Protein 3A2Z (pdb70)

Secondary structure (DSSP, 8-state):
-PPPTT-EEEEETTTEEEE----TTS-HHHHHH-GGGEEEETTEEEEETT-HHHHHHHHHHHHHSEE----SSGGGGGG--EEEETTT--EEE-EEEETT-SS---TT-EEEE-S-GGGTTT-EEEEEEEE-SSEEEEE-SSS--SPPPTT---SEEEEEEEETTEEEEE-SSSS--EEEEEESS-----

Foldseek 3Di:
DFDPFFCFQDAAPLRQTAAAHPCVVPDPVCLVPPPVQWDDDPPHTQGGGPFFSSSLQSVCCRPPQWGFDDDPAQQCVLVDFWIARNVPRDIFGKHWAFAFGLDDDDAQKKWWWDAKDPNHHRTHIWTFHADDPFKTFTAGYDPDRHHDDPPDNGDDIWTWDQPPSTIHTDDPDDMTGTGGIMDRDHPPDD

Radius of gyration: 16.13 Å; Cα contacts (8 Å, |Δi|>4): 445; chains: 1; bounding box: 44×36×34 Å

Sequence (190 aa):
QDAPFGTLLGYAPGGVAIYSSDYSSLDPQEYEDDAVFRSYIDDEYMGHKWQCVEFARRFLFLNYGVVFTDVGMAWEIFSLRFLREVVNDNILPLQAFPNGSPRAPVAGALLIWDKGGEFKDTGHVAIITQLHGNKVRIAEQNVIHSPLPQGQQWTRELEMVVENGCYTLKDTFDDTTILGWMIQTEDTEY

InterPro domains:
  IPR005494 Glutathionylspermidine synthase, pre-ATP-grasp-like domain [PF03738] (251-615)
  IPR007921 CHAP domain [PF05257] (52-149)
  IPR007921 CHAP domain [PS50911] (34-176)
  IPR016185 Pre-ATP-grasp domain superfamily [SSF52440] (380-510)
  IPR038765 Papain-like cysteine peptidase superfamily [SSF54001] (10-197)
  IPR051705 Glutathionylspermidine Synthetase/Amidase [PTHR30094] (6-194)

B-factor: mean 26.2, std 13.59, range [10.02, 60.21]

Nearest PDB structures (foldseek):
  3a2z-assembly1_A  TM=1.005E+00  e=6.705E-41  Escherichia coli K-12
  3a2y-assembly1_A  TM=1.003E+00  e=1.679E-37  Escherichia coli K-12
  3a30-assembly1_A  TM=1.004E+00  e=1.155E-36  Escherichia coli K-12
  2iob-assembly1_A  TM=9.837E-01  e=1.235E-33  Escherichia coli
  2iob-assembly1_B  TM=9.626E-01  e=3.238E-33  Escherichia coli

Structure (mmCIF, N/CA/C/O backbone):
data_3A2Z
#
_entry.id   3A2Z
#
_cell.length_a   83.902
_cell.length_b   83.902
_cell.length_c   106.531
_cell.angle_alpha   90.00
_cell.angle_beta   90.00
_cell.angle_gamma   120.00
#
_symmetry.space_group_name_H-M   'P 64 2 2'
#
loop_
_entity.id
_entity.type
_entity.pdbx_description
1 polymer 'Bifunctional glutathionylspermidine synthetase/amidase'
2 water water
#
loop_
_atom_site.group_PDB
_atom_site.id
_atom_site.type_symbol
_atom_site.label_atom_id
_atom_site.label_alt_id
_atom_site.label_comp_id
_atom_site.label_asym_id
_atom_site.label_entity_id
_atom_site.label_seq_id
_atom_site.pdbx_PDB_ins_code
_atom_site.Cartn_x
_atom_site.Cartn_y
_atom_site.Cartn_z
_atom_site.occupancy
_atom_site.B_iso_or_equiv
_atom_site.auth_seq_id
_atom_site.auth_comp_id
_atom_site.auth_asym_id
_atom_site.auth_atom_id
_atom_site.pdbx_PDB_model_num
ATOM 1 N N . GLN A 1 8 ? 33.291 25.278 13.201 1.00 46.88 8 GLN A N 1
ATOM 2 C CA . GLN A 1 8 ? 33.745 26.304 12.211 1.00 46.32 8 GLN A CA 1
ATOM 3 C C . GLN A 1 8 ? 34.040 25.617 10.876 1.00 44.78 8 GLN A C 1
ATOM 4 O O . GLN A 1 8 ? 34.558 24.491 10.850 1.00 44.42 8 GLN A O 1
ATOM 10 N N . ASP A 1 9 ? 33.711 26.290 9.775 1.00 42.67 9 ASP A N 1
ATOM 11 C CA . ASP A 1 9 ? 33.946 25.732 8.448 1.00 40.01 9 ASP A CA 1
ATOM 12 C C . ASP A 1 9 ? 35.418 25.598 8.144 1.00 37.92 9 ASP A C 1
ATOM 13 O O . ASP A 1 9 ? 36.249 26.406 8.558 1.00 38.86 9 ASP A O 1
ATOM 18 N N . ALA A 1 10 ? 35.731 24.550 7.406 1.00 34.02 10 ALA A N 1
ATOM 19 C CA . ALA A 1 10 ? 37.111 24.248 7.041 1.00 29.87 10 ALA A CA 1
ATOM 20 C C . ALA A 1 10 ? 37.435 24.680 5.624 1.00 27.34 10 ALA A C 1
ATOM 21 O O . ALA A 1 10 ? 36.508 24.846 4.815 1.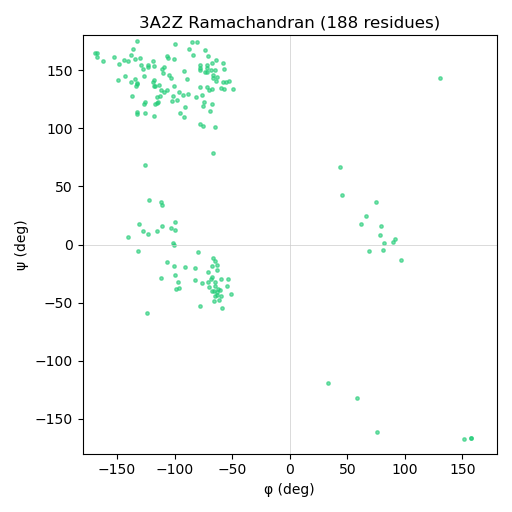00 26.38 10 ALA A O 1
ATOM 23 N N . PRO A 1 11 ? 38.747 24.848 5.286 1.00 24.81 11 PRO A N 1
ATOM 24 C CA . PRO A 1 11 ? 39.168 25.242 3.938 1.00 23.09 11 PRO A CA 1
ATOM 25 C C . PRO A 1 11 ? 38.659 24.218 2.889 1.00 20.76 11 PRO A C 1
ATOM 26 O O . PRO A 1 11 ? 38.480 23.032 3.184 1.00 19.63 11 PRO A O 1
ATOM 30 N N . PHE A 1 12 ? 38.535 24.686 1.656 1.00 19.59 12 PHE A N 1
ATOM 31 C CA . PHE A 1 12 ? 38.072 23.851 0.546 1.00 17.22 12 PHE A CA 1
ATOM 32 C C . PHE A 1 12 ? 38.840 22.523 0.510 1.00 16.97 12 PHE A C 1
ATOM 33 O O . PHE A 1 12 ? 40.099 22.491 0.642 1.00 18.05 12 PHE A O 1
ATOM 41 N N . GLY A 1 13 ? 38.098 21.427 0.340 1.00 15.72 13 GLY A N 1
ATOM 42 C CA . GLY A 1 13 ? 38.747 20.129 0.257 1.00 15.20 13 GLY A CA 1
ATOM 43 C C . GLY A 1 13 ? 39.126 19.432 1.541 1.00 14.99 13 GLY A C 1
ATOM 44 O O . GLY A 1 13 ? 39.698 18.333 1.521 1.00 16.36 13 GLY A O 1
ATOM 45 N N . THR A 1 14 ? 38.822 20.024 2.675 1.00 15.18 14 THR A N 1
ATOM 46 C CA . THR A 1 14 ? 39.192 19.415 3.937 1.00 15.78 14 THR A CA 1
ATOM 47 C C . THR A 1 14 ? 38.321 18.211 4.194 1.00 15.55 14 THR A C 1
ATOM 48 O O . THR A 1 14 ? 37.099 18.313 4.034 1.00 14.97 14 THR A O 1
ATOM 52 N N . LEU A 1 15 ? 38.912 17.105 4.626 1.00 14.45 15 LEU A N 1
ATOM 53 C CA . LEU A 1 15 ? 38.145 15.946 5.015 1.00 15.56 15 LEU A CA 1
ATOM 54 C C . LEU A 1 15 ? 37.330 16.257 6.290 1.00 17.03 15 LEU A C 1
ATOM 55 O O . LEU A 1 15 ? 37.897 16.606 7.354 1.00 17.57 15 LEU A O 1
ATOM 60 N N . LEU A 1 16 ? 36.007 16.138 6.211 1.00 14.82 16 LEU A N 1
ATOM 61 C CA . LEU A 1 16 ? 35.152 16.420 7.353 1.00 15.61 16 LEU A CA 1
ATOM 62 C C . LEU A 1 16 ? 34.681 15.182 8.102 1.00 16.09 16 LEU A C 1
ATOM 63 O O . LEU A 1 16 ? 34.292 15.248 9.270 1.00 17.02 16 LEU A O 1
ATOM 68 N N . GLY A 1 17 ? 34.780 14.037 7.433 1.00 15.41 17 GLY A N 1
ATOM 69 C CA . GLY A 1 17 ? 34.332 12.815 8.031 1.00 13.90 17 GLY A CA 1
ATO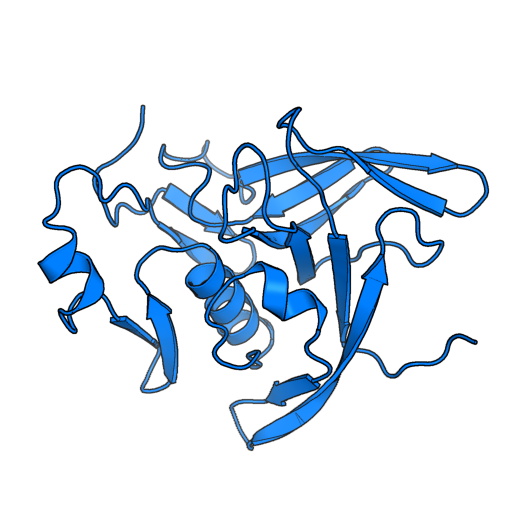M 70 C C . GLY A 1 17 ? 34.038 11.831 6.918 1.00 13.58 17 GLY A C 1
ATOM 71 O O . GLY A 1 17 ? 34.477 11.993 5.766 1.00 13.06 17 GLY A O 1
ATOM 72 N N . TYR A 1 18 ? 33.337 10.752 7.325 1.00 14.75 18 TYR A N 1
ATOM 73 C CA . TYR A 1 18 ? 32.991 9.688 6.372 1.00 14.29 18 TYR A CA 1
ATOM 74 C C . TYR A 1 18 ? 31.560 9.252 6.488 1.00 14.48 18 TYR A C 1
ATOM 75 O O . TYR A 1 18 ? 30.977 9.259 7.588 1.00 15.68 18 TYR A O 1
ATOM 84 N N . ALA A 1 19 ? 30.981 8.959 5.333 1.00 13.18 19 ALA A N 1
ATOM 85 C CA . ALA A 1 19 ? 29.674 8.352 5.275 1.00 12.97 19 ALA A CA 1
ATOM 86 C C . ALA A 1 19 ? 29.886 6.840 5.347 1.00 14.27 19 ALA A C 1
ATOM 87 O O . ALA A 1 19 ? 31.008 6.330 5.213 1.00 14.15 19 ALA A O 1
ATOM 89 N N . PRO A 1 20 ? 28.808 6.067 5.546 1.00 14.02 20 PRO A N 1
ATOM 90 C CA . PRO A 1 20 ? 28.900 4.590 5.640 1.00 14.99 20 PRO A CA 1
ATOM 91 C C . PRO A 1 20 ? 29.615 3.994 4.479 1.00 16.09 20 PRO A C 1
ATOM 92 O O . PRO A 1 20 ? 29.475 4.428 3.332 1.00 16.24 20 PRO A O 1
ATOM 96 N N . GLY A 1 21 ? 30.421 2.985 4.768 1.00 14.20 21 GLY A N 1
ATOM 97 C CA . GLY A 1 21 ? 31.193 2.375 3.704 1.00 15.77 21 GLY A CA 1
ATOM 98 C C . GLY A 1 21 ? 32.524 3.035 3.519 1.00 16.52 21 GLY A C 1
ATOM 99 O O . GLY A 1 21 ? 33.249 2.613 2.599 1.00 20.43 21 GLY A O 1
ATOM 100 N N . GLY A 1 22 ? 32.838 4.026 4.360 1.00 15.86 22 GLY A N 1
ATOM 101 C CA . GLY A 1 22 ? 34.121 4.733 4.255 1.00 18.20 22 GLY A CA 1
ATOM 102 C C . GLY A 1 22 ? 34.210 5.731 3.092 1.00 18.06 22 GLY A C 1
ATOM 103 O O . GLY A 1 22 ? 35.253 5.888 2.461 1.00 19.41 22 GLY A O 1
ATOM 104 N N . VAL A 1 23 ? 33.116 6.414 2.791 1.00 14.92 23 VAL A N 1
ATOM 105 C CA . VAL A 1 23 ? 33.056 7.381 1.696 1.00 13.56 23 VAL A CA 1
ATOM 106 C C . VAL A 1 23 ? 33.306 8.765 2.281 1.00 12.12 23 VAL A C 1
ATOM 107 O O . VAL A 1 23 ? 32.524 9.285 3.066 1.00 13.27 23 VAL A O 1
ATOM 111 N N . ALA A 1 24 ? 34.439 9.357 1.895 1.00 12.84 24 ALA A N 1
ATOM 112 C CA . ALA A 1 24 ? 34.814 10.660 2.449 1.00 12.25 24 ALA A CA 1
ATOM 113 C C . ALA A 1 24 ? 33.855 11.794 2.124 1.00 12.29 24 ALA A C 1
ATOM 114 O O . ALA A 1 24 ? 33.320 11.882 0.991 1.00 13.81 24 ALA A O 1
ATOM 116 N N . ILE A 1 25 ? 33.678 12.695 3.088 1.00 12.71 25 ILE A N 1
ATOM 117 C CA . ILE A 1 25 ? 32.867 13.920 2.878 1.00 12.16 25 ILE A CA 1
ATOM 118 C C . ILE A 1 25 ? 33.887 15.072 2.988 1.00 13.70 25 ILE A C 1
ATOM 119 O O . ILE A 1 25 ? 34.572 15.217 4.014 1.00 13.91 25 ILE A O 1
A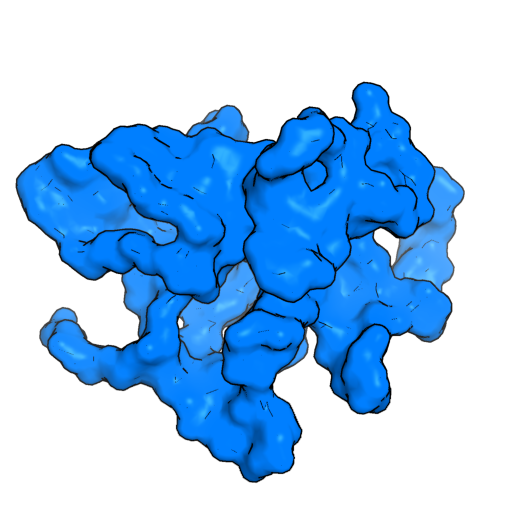TOM 124 N N . TYR A 1 26 ? 33.981 15.896 1.932 1.00 12.79 26 TYR A N 1
ATOM 125 C CA . TYR A 1 26 ? 34.915 17.020 1.906 1.00 13.22 26 TYR A CA 1
ATOM 126 C C . TYR A 1 26 ? 34.197 18.352 1.957 1.00 15.63 26 TYR A C 1
ATOM 127 O O . TYR A 1 26 ? 33.054 18.472 1.487 1.00 15.20 26 TYR A O 1
ATOM 136 N N . SER A 1 27 ? 34.884 19.351 2.532 1.00 13.65 27 SER A N 1
ATOM 137 C CA . SER A 1 27 ? 34.353 20.731 2.580 1.00 13.52 27 SER A CA 1
ATOM 138 C C . SER A 1 27 ? 34.298 21.265 1.164 1.00 14.30 27 SER A C 1
ATOM 139 O O . SER A 1 27 ? 35.215 21.055 0.363 1.00 14.48 27 SER A O 1
ATOM 142 N N . SER A 1 28 ? 33.257 22.050 0.870 1.00 16.94 28 SER A N 1
ATOM 143 C CA . SER A 1 28 ? 33.091 22.585 -0.475 1.00 19.80 28 SER A CA 1
ATOM 144 C C . SER A 1 28 ? 33.200 24.109 -0.515 1.00 21.25 28 SER A C 1
ATOM 145 O O . SER A 1 28 ? 32.891 24.706 -1.526 1.00 22.40 28 SER A O 1
ATOM 148 N N . ASP A 1 29 ? 33.641 24.727 0.550 1.00 22.54 29 ASP A N 1
ATOM 149 C CA . ASP A 1 29 ? 33.726 26.177 0.585 1.00 27.53 29 ASP A CA 1
ATOM 150 C C . ASP A 1 29 ? 34.722 26.698 -0.418 1.00 29.61 29 ASP A C 1
ATOM 151 O O . ASP A 1 29 ? 35.907 26.679 -0.166 1.00 28.74 29 ASP A O 1
ATOM 156 N N . TYR A 1 30 ? 34.239 27.193 -1.544 1.00 33.65 30 TYR A N 1
ATOM 157 C CA . TYR A 1 30 ? 35.148 27.709 -2.562 1.00 39.40 30 TYR A CA 1
ATOM 158 C C . TYR A 1 30 ? 34.999 29.213 -2.637 1.00 42.02 30 TYR A C 1
ATOM 159 O O . TYR A 1 30 ? 35.158 29.797 -3.721 1.00 43.19 30 TYR A O 1
ATOM 168 N N . SER A 1 31 ? 34.729 29.838 -1.482 1.00 43.90 31 SER A N 1
ATOM 169 C CA . SER A 1 31 ? 34.510 31.285 -1.438 1.00 46.50 31 SER A CA 1
ATOM 170 C C . SER A 1 31 ? 35.752 32.139 -1.661 1.00 47.96 31 SER A C 1
ATOM 171 O O . SER A 1 31 ? 35.647 33.295 -2.098 1.00 49.76 31 SER A O 1
ATOM 174 N N . SER A 1 32 ? 36.921 31.570 -1.399 1.00 49.11 32 SER A N 1
ATOM 175 C CA . SER A 1 32 ? 38.178 32.287 -1.561 1.00 49.40 32 SER A CA 1
ATOM 176 C C . SER A 1 32 ? 38.902 31.864 -2.837 1.00 50.16 32 SER A C 1
ATOM 177 O O . SER A 1 32 ? 40.084 32.153 -3.024 1.00 50.62 32 SER A O 1
ATOM 180 N N . LEU A 1 33 ? 38.188 31.172 -3.715 1.00 50.53 33 LEU A N 1
ATOM 181 C CA . LEU A 1 33 ? 38.781 30.725 -4.968 1.00 50.87 33 LEU A CA 1
ATOM 182 C C . LEU A 1 33 ? 38.198 31.518 -6.135 1.00 51.49 33 LEU A C 1
ATOM 183 O O . LEU A 1 33 ? 37.053 31.991 -6.083 1.00 51.32 33 LEU A O 1
ATOM 188 N N . ASP A 1 34 ? 38.984 31.641 -7.196 1.00 51.89 34 ASP A N 1
ATOM 189 C CA . ASP A 1 34 ? 38.528 32.341 -8.392 1.00 52.26 34 ASP A CA 1
ATOM 190 C C . ASP A 1 34 ? 37.423 31.532 -9.103 1.00 51.87 34 ASP A C 1
ATOM 191 O O . ASP A 1 34 ? 37.675 30.429 -9.616 1.00 51.39 34 ASP A O 1
ATOM 196 N N . PRO A 1 35 ? 36.194 32.082 -9.153 1.00 51.49 35 PRO A N 1
ATOM 197 C CA . PRO A 1 35 ? 35.021 31.455 -9.785 1.00 51.12 35 PRO A CA 1
ATOM 198 C C . PRO A 1 35 ? 35.290 30.980 -11.204 1.00 50.62 35 PRO A C 1
ATOM 199 O O . PRO A 1 35 ? 34.881 29.884 -11.600 1.00 50.16 35 PRO A O 1
ATOM 203 N N . GLN A 1 36 ? 35.987 31.819 -11.959 1.00 49.90 36 GLN A N 1
ATOM 204 C CA . GLN A 1 36 ? 36.358 31.510 -13.327 1.00 49.36 36 GLN A CA 1
ATOM 205 C C . GLN A 1 36 ? 37.183 30.234 -13.319 1.00 47.91 36 GLN A C 1
ATOM 206 O O . GLN A 1 36 ? 36.883 29.258 -14.024 1.00 46.69 36 GLN A O 1
ATOM 212 N N . GLU A 1 37 ? 38.240 30.286 -12.513 1.00 45.70 37 GLU A N 1
ATOM 213 C CA . GLU A 1 37 ? 39.198 29.200 -12.335 1.00 44.21 37 GLU A CA 1
ATOM 214 C C . GLU A 1 37 ? 38.514 27.957 -11.731 1.00 42.48 37 GLU A C 1
ATOM 215 O O . GLU A 1 37 ? 38.757 26.822 -12.155 1.00 40.73 37 GLU A O 1
ATOM 221 N N . TYR A 1 38 ? 37.664 28.185 -10.739 1.00 40.58 38 TYR A N 1
ATOM 222 C CA . TYR A 1 38 ? 36.976 27.069 -10.095 1.00 38.86 38 TYR A CA 1
ATOM 223 C C . TYR A 1 38 ? 36.129 26.314 -11.129 1.00 38.71 38 TYR A C 1
ATOM 224 O O . TYR A 1 38 ? 36.064 25.072 -11.126 1.00 38.28 38 TYR A O 1
ATOM 233 N N . GLU A 1 39 ? 35.489 27.047 -12.033 1.00 39.52 39 GLU A N 1
ATOM 234 C CA . GLU A 1 39 ? 34.664 26.389 -13.048 1.00 40.16 39 GLU A CA 1
ATOM 235 C C . GLU A 1 39 ? 35.447 25.723 -14.180 1.00 39.74 39 GLU A C 1
ATOM 236 O O . GLU A 1 39 ? 35.029 24.670 -14.685 1.00 39.74 39 GLU A O 1
ATOM 242 N N . ASP A 1 40 ? 36.592 26.295 -14.554 1.00 38.67 40 ASP A N 1
ATOM 243 C CA . ASP A 1 40 ? 37.347 25.788 -15.700 1.00 38.67 40 ASP A CA 1
ATOM 244 C C . ASP A 1 40 ? 38.514 24.844 -15.506 1.00 38.22 40 ASP A C 1
ATOM 245 O O . ASP A 1 40 ? 38.771 23.972 -16.351 1.00 38.57 40 ASP A O 1
ATOM 250 N N . ASP A 1 41 ? 39.220 24.990 -14.401 1.00 37.03 41 ASP A N 1
ATOM 251 C CA . ASP A 1 41 ? 40.393 24.176 -14.164 1.00 36.16 41 ASP A CA 1
ATOM 252 C C . ASP A 1 41 ? 40.165 22.669 -13.860 1.00 35.45 41 ASP A C 1
ATOM 253 O O . ASP A 1 41 ? 39.335 22.300 -13.014 1.00 34.48 41 ASP A O 1
ATOM 258 N N . ALA A 1 42 ? 40.933 21.808 -14.526 1.00 34.00 42 ALA A N 1
ATOM 259 C CA . ALA A 1 42 ? 40.827 20.354 -14.349 1.00 33.40 42 ALA A CA 1
ATOM 260 C C . ALA A 1 42 ? 41.163 19.862 -12.932 1.00 31.97 42 ALA A C 1
ATOM 261 O O . ALA A 1 42 ? 40.813 18.718 -12.573 1.00 32.44 42 ALA A O 1
ATOM 263 N N . VAL A 1 43 ? 41.851 20.687 -12.134 1.00 30.31 43 VAL A N 1
ATOM 264 C CA . VAL A 1 43 ? 42.190 20.305 -10.769 1.00 28.90 43 VAL A CA 1
ATOM 265 C C . VAL A 1 43 ? 40.928 20.200 -9.926 1.00 25.62 43 VAL A C 1
ATOM 266 O O . VAL A 1 43 ? 40.984 19.780 -8.772 1.00 25.35 43 VAL A O 1
ATOM 270 N N . PHE A 1 44 ? 39.821 20.691 -10.464 1.00 22.47 44 PHE A N 1
ATOM 271 C CA . PHE A 1 44 ? 38.579 20.633 -9.717 1.00 21.29 44 PHE A CA 1
ATOM 272 C C . PHE A 1 44 ? 37.693 19.469 -10.166 1.00 20.19 44 PHE A C 1
ATOM 273 O O . PHE A 1 44 ? 36.534 19.382 -9.755 1.00 20.95 44 PHE A O 1
ATOM 281 N N . ARG A 1 45 ? 38.245 18.552 -10.936 1.00 20.58 45 ARG A N 1
ATOM 282 C CA . ARG A 1 45 ? 37.483 17.371 -11.387 1.00 21.55 45 ARG A CA 1
ATOM 283 C C . ARG A 1 45 ? 37.881 16.175 -10.552 1.00 21.95 45 ARG A C 1
ATOM 284 O O . ARG A 1 45 ? 39.061 15.802 -10.482 1.00 20.69 45 ARG A O 1
ATOM 292 N N . SER A 1 46 ? 36.895 15.540 -9.910 1.00 17.22 46 SER A N 1
ATOM 293 C CA . SER A 1 46 ? 37.139 14.358 -9.098 1.00 18.25 46 SER A CA 1
ATOM 294 C C . SER A 1 46 ? 36.966 13.071 -9.894 1.00 19.60 46 SER A C 1
ATOM 295 O O . SER A 1 46 ? 35.974 12.913 -10.567 1.00 20.00 46 SER A O 1
ATOM 298 N N . TYR A 1 47 ? 37.968 12.205 -9.823 1.00 22.52 47 TYR A N 1
ATOM 299 C CA . TYR A 1 47 ? 37.943 10.904 -10.490 1.00 25.69 47 TYR A CA 1
ATOM 300 C C . TYR A 1 47 ? 38.305 9.844 -9.466 1.00 26.05 47 TYR A C 1
ATOM 301 O O . TYR A 1 47 ? 38.942 10.106 -8.432 1.00 26.98 47 TYR A O 1
ATOM 310 N N . ILE A 1 48 ? 37.841 8.621 -9.722 1.00 29.48 48 ILE A N 1
ATOM 311 C CA . ILE A 1 48 ? 38.294 7.499 -8.922 1.00 32.51 48 ILE A CA 1
ATOM 312 C C . ILE A 1 48 ? 38.610 6.517 -10.055 1.00 35.47 48 ILE A C 1
ATOM 313 O O . ILE A 1 48 ? 37.725 6.109 -10.810 1.00 35.30 48 ILE A O 1
ATOM 318 N N . ASP A 1 49 ? 39.898 6.227 -10.219 1.00 38.72 49 ASP A N 1
ATOM 319 C CA . ASP A 1 49 ? 40.357 5.304 -11.250 1.00 41.21 49 ASP A CA 1
ATOM 320 C C . ASP A 1 49 ? 39.723 5.475 -12.610 1.00 41.61 49 ASP A C 1
ATOM 321 O O . ASP A 1 49 ? 38.980 4.596 -13.077 1.00 42.74 49 ASP A O 1
ATOM 326 N N . ASP A 1 50 ? 40.013 6.610 -13.236 1.00 41.48 50 ASP A N 1
ATOM 327 C CA . ASP A 1 50 ? 39.514 6.915 -14.560 1.00 40.72 50 ASP A CA 1
ATOM 328 C C . ASP A 1 50 ? 38.022 7.158 -14.643 1.00 38.49 50 ASP A C 1
ATOM 329 O O . ASP A 1 50 ? 37.521 7.511 -15.709 1.00 38.40 50 ASP A O 1
ATOM 334 N N . GLU A 1 51 ? 37.293 6.966 -13.536 1.00 35.16 51 GLU A N 1
ATOM 335 C CA . GLU A 1 51 ? 35.861 7.200 -13.572 1.00 31.00 51 GLU A CA 1
ATOM 336 C C . GLU A 1 51 ? 35.574 8.596 -13.013 1.00 26.28 51 GLU A C 1
ATOM 337 O O . GLU A 1 51 ? 35.930 8.873 -11.879 1.00 26.41 51 GLU A O 1
ATOM 343 N N . TYR A 1 52 ? 34.894 9.418 -13.800 1.00 25.41 52 TYR A N 1
ATOM 344 C CA . TYR A 1 52 ? 34.577 10.822 -13.389 1.00 23.62 52 TYR A CA 1
ATOM 345 C C . TYR A 1 52 ? 33.456 10.812 -12.347 1.00 22.80 52 TYR A C 1
ATOM 346 O O . TYR A 1 52 ? 32.361 10.308 -12.600 1.00 23.61 52 TYR A O 1
ATOM 355 N N . MET A 1 53 ? 33.737 11.394 -11.182 1.00 17.99 53 MET A N 1
ATOM 356 C CA . MET A 1 53 ? 32.756 11.462 -10.108 1.00 17.78 53 MET A CA 1
ATOM 357 C C . MET A 1 53 ? 32.008 12.781 -10.109 1.00 19.45 53 MET A C 1
ATOM 358 O O . MET A 1 53 ? 30.814 12.802 -9.792 1.00 20.09 53 MET A O 1
ATOM 363 N N . GLY A 1 54 ? 32.687 13.896 -10.422 1.00 16.98 54 GLY A N 1
ATOM 364 C CA . GLY A 1 54 ? 31.993 15.171 -10.380 1.00 16.43 54 GLY A CA 1
ATOM 365 C C . GLY A 1 54 ? 32.905 16.332 -10.073 1.00 17.38 54 GLY A C 1
ATOM 366 O O . GLY A 1 54 ? 34.112 16.140 -10.113 1.00 19.65 54 GLY A O 1
ATOM 367 N N . HIS A 1 55 ? 32.336 17.483 -9.757 1.00 16.93 55 HIS A N 1
ATOM 368 C CA . HIS A 1 55 ? 33.115 18.705 -9.494 1.00 19.27 55 HIS A CA 1
ATOM 369 C C . HIS A 1 55 ? 33.451 18.710 -8.023 1.00 16.85 55 HIS A C 1
ATOM 370 O O . HIS A 1 55 ? 32.587 18.626 -7.194 1.00 16.32 55 HIS A O 1
ATOM 377 N N . LYS A 1 56 ? 34.727 18.915 -7.701 1.00 15.02 56 LYS A N 1
ATOM 378 C CA . LYS A 1 56 ? 35.091 18.979 -6.290 1.00 14.15 56 LYS A CA 1
ATOM 379 C C . LYS A 1 56 ? 34.479 20.245 -5.690 1.00 15.02 56 LYS A C 1
ATOM 380 O O . LYS A 1 56 ? 34.668 21.327 -6.270 1.00 15.47 56 LYS A O 1
ATOM 386 N N . TRP A 1 57 ? 33.828 20.232 -4.516 1.00 13.36 57 TRP A N 1
ATOM 387 C CA . TRP A 1 57 ? 33.409 19.023 -3.750 1.00 12.73 57 TRP A CA 1
ATOM 388 C C . TRP A 1 57 ? 31.897 19.272 -3.548 1.00 12.63 57 TRP A C 1
ATOM 389 O O . TRP A 1 57 ? 31.386 19.447 -2.432 1.00 14.73 57 TRP A O 1
ATOM 400 N N . GLN A 1 58 ? 31.210 19.200 -4.680 1.00 15.35 58 GLN A N 1
ATOM 401 C CA . GLN A 1 58 ? 29.792 19.512 -4.687 1.00 15.68 58 GLN A CA 1
ATOM 402 C C . GLN A 1 58 ? 28.911 18.354 -4.311 1.00 15.01 58 GLN A C 1
ATOM 403 O O . GLN A 1 58 ? 29.330 17.210 -4.141 1.00 13.57 58 GLN A O 1
ATOM 409 N N . CYS A 1 59 ? 27.628 18.656 -4.195 1.00 12.43 59 CYS A N 1
ATOM 410 C CA . CYS A 1 59 ? 26.733 17.601 -3.758 1.00 13.20 59 CYS A CA 1
ATOM 411 C C . CYS A 1 59 ? 26.610 16.443 -4.746 1.00 12.14 59 CYS A C 1
ATOM 412 O O . CYS A 1 59 ? 26.501 15.298 -4.329 1.00 12.19 59 CYS A O 1
ATOM 415 N N . VAL A 1 60 ? 26.548 16.736 -6.067 1.00 11.61 60 VAL A N 1
ATOM 416 C CA . VAL A 1 60 ? 26.456 15.644 -7.022 1.00 11.74 60 VAL A CA 1
ATOM 417 C C . VAL A 1 60 ? 27.681 14.738 -6.984 1.00 12.31 60 VAL A C 1
ATOM 418 O O . VAL A 1 60 ? 27.560 13.528 -7.075 1.00 12.22 60 VAL A O 1
ATOM 422 N N . GLU A 1 61 ? 28.876 15.338 -6.812 1.00 12.77 61 GLU A N 1
ATOM 423 C CA . GLU A 1 61 ? 30.084 14.542 -6.750 1.00 11.11 61 GLU A CA 1
ATOM 424 C C . GLU A 1 61 ? 30.004 13.546 -5.593 1.00 11.54 61 GLU A C 1
ATOM 425 O O . GLU A 1 61 ? 30.393 12.374 -5.765 1.00 11.85 61 GLU A O 1
ATOM 431 N N . PHE A 1 62 ? 29.537 13.996 -4.429 1.00 11.49 62 PHE A N 1
ATOM 432 C CA . PHE A 1 62 ? 29.480 13.054 -3.320 1.00 11.45 62 PHE A CA 1
ATOM 433 C C . PHE A 1 62 ? 28.497 11.916 -3.585 1.00 10.61 62 PHE A C 1
ATOM 434 O O . PHE A 1 62 ? 28.773 10.751 -3.296 1.00 11.25 62 PHE A O 1
ATOM 442 N N . ALA A 1 63 ? 27.312 12.253 -4.096 1.00 10.75 63 ALA A N 1
ATOM 443 C CA . ALA A 1 63 ? 26.306 11.221 -4.329 1.00 11.30 63 ALA A CA 1
ATOM 444 C C . ALA A 1 63 ? 26.765 10.197 -5.360 1.00 10.86 63 ALA A C 1
ATOM 445 O O . ALA A 1 63 ? 26.561 8.962 -5.194 1.00 11.69 63 ALA A O 1
ATOM 447 N N . ARG A 1 64 ? 27.419 10.654 -6.440 1.00 11.26 64 ARG A N 1
ATOM 448 C CA . ARG A 1 64 ? 27.897 9.749 -7.452 1.00 11.69 64 ARG A CA 1
ATOM 449 C C . ARG A 1 64 ? 29.040 8.875 -6.873 1.00 12.20 64 ARG A C 1
ATOM 450 O O . ARG A 1 64 ? 29.097 7.675 -7.098 1.00 13.24 64 ARG A O 1
ATOM 458 N N . ARG A 1 65 ? 29.922 9.477 -6.077 1.00 11.14 65 ARG A N 1
ATOM 459 C CA . ARG A 1 65 ? 31.013 8.687 -5.523 1.00 11.41 65 ARG A CA 1
ATOM 460 C C . ARG A 1 65 ? 30.524 7.677 -4.471 1.00 12.45 65 ARG A C 1
ATOM 461 O O . ARG A 1 65 ? 31.047 6.571 -4.389 1.00 12.30 65 ARG A O 1
ATOM 469 N N . PHE A 1 66 ? 29.537 8.056 -3.686 1.00 11.09 66 PHE A N 1
ATOM 470 C CA . PHE A 1 66 ? 28.971 7.145 -2.716 1.00 11.36 66 PHE A CA 1
ATOM 471 C C . PHE A 1 66 ? 28.375 5.931 -3.449 1.00 13.20 66 PHE A C 1
ATOM 472 O O . PHE A 1 66 ? 28.584 4.749 -3.037 1.00 12.88 66 PHE A O 1
ATOM 480 N N . LEU A 1 67 ? 27.585 6.158 -4.506 1.00 12.00 67 LEU A N 1
ATOM 481 C CA . LEU A 1 67 ? 27.000 5.040 -5.253 1.00 12.59 67 LEU A CA 1
ATOM 482 C C . LEU A 1 67 ? 28.068 4.213 -5.934 1.00 12.42 67 LEU A C 1
ATOM 483 O O . LEU A 1 67 ? 27.961 2.988 -6.014 1.00 12.65 67 LEU A O 1
ATOM 488 N N . PHE A 1 68 ? 29.121 4.862 -6.410 1.00 11.75 68 PHE A N 1
ATOM 489 C CA . PHE A 1 68 ? 30.189 4.109 -7.058 1.00 13.28 68 PHE A CA 1
ATOM 490 C C . PHE A 1 68 ? 30.920 3.173 -6.079 1.00 13.58 68 PHE A C 1
ATOM 491 O O . PHE A 1 68 ? 31.061 1.957 -6.301 1.00 14.13 68 PHE A O 1
ATOM 499 N N . LEU A 1 69 ? 31.290 3.749 -4.953 1.00 12.96 69 LEU A N 1
ATOM 500 C CA . LEU A 1 69 ? 32.056 2.984 -3.956 1.00 12.89 69 LEU A CA 1
ATOM 501 C C . LEU A 1 69 ? 31.288 1.902 -3.217 1.00 13.29 69 LEU A C 1
ATOM 502 O O . LEU A 1 69 ? 31.859 0.849 -2.810 1.00 14.26 69 LEU A O 1
ATOM 507 N N . ASN A 1 70 ? 29.987 2.116 -3.000 1.00 12.77 70 ASN A N 1
ATOM 508 C CA . ASN A 1 70 ? 29.231 1.162 -2.227 1.00 13.24 70 ASN A CA 1
ATOM 509 C C . ASN A 1 70 ? 28.297 0.317 -3.063 1.00 14.75 70 ASN A C 1
ATOM 510 O O . ASN A 1 70 ? 27.867 -0.743 -2.569 1.00 15.33 70 ASN A O 1
ATOM 515 N N . TYR A 1 71 ? 28.029 0.714 -4.316 1.00 13.66 71 TYR A N 1
ATOM 516 C CA . TYR A 1 71 ? 27.089 -0.084 -5.130 1.00 14.19 71 TYR A CA 1
ATOM 517 C C . TYR A 1 71 ? 27.648 -0.375 -6.527 1.00 14.82 71 TYR A C 1
ATOM 518 O O . TYR A 1 71 ? 27.023 -1.131 -7.281 1.00 16.44 71 TYR A O 1
ATOM 527 N N . GLY A 1 72 ? 28.799 0.181 -6.895 1.00 12.82 72 GLY A N 1
ATOM 528 C CA . GLY A 1 72 ? 29.326 -0.011 -8.228 1.00 13.06 72 GLY A CA 1
ATOM 529 C C . GLY A 1 72 ? 28.483 0.622 -9.340 1.00 13.77 72 GLY A C 1
ATOM 530 O O . GLY A 1 72 ? 28.661 0.210 -10.455 1.00 15.28 72 GLY A O 1
ATOM 531 N N . VAL A 1 73 ? 27.705 1.653 -9.025 1.00 12.23 73 VAL A N 1
ATOM 532 C CA . VAL A 1 73 ? 26.873 2.277 -10.063 1.00 13.11 73 VAL A CA 1
ATOM 533 C C . VAL A 1 73 ? 26.988 3.768 -9.994 1.00 14.11 73 VAL A C 1
ATOM 534 O O . VAL A 1 73 ? 27.446 4.355 -8.978 1.00 14.24 73 VAL A O 1
ATOM 538 N N . VAL A 1 74 ? 26.636 4.415 -11.110 1.00 12.70 74 VAL A N 1
ATOM 539 C CA . VAL A 1 74 ? 26.584 5.871 -11.113 1.00 12.92 74 VAL A CA 1
ATOM 540 C C . VAL A 1 74 ? 25.337 6.317 -11.870 1.00 13.83 74 VAL A C 1
ATOM 541 O O . VAL A 1 74 ? 24.716 5.517 -12.534 1.00 15.06 74 VAL A O 1
ATOM 545 N N . PHE A 1 75 ? 24.958 7.581 -11.669 1.00 15.06 75 PHE A N 1
ATOM 546 C CA . PHE A 1 75 ? 23.903 8.179 -12.495 1.00 16.05 75 PHE A CA 1
ATOM 547 C C . PHE A 1 75 ? 24.655 9.130 -13.442 1.00 18.25 75 PHE A C 1
ATOM 548 O O . PHE A 1 75 ? 25.805 9.545 -13.223 1.00 18.08 75 PHE A O 1
ATOM 556 N N . THR A 1 76 ? 24.002 9.470 -14.524 1.00 19.58 76 THR A N 1
ATOM 557 C CA . THR A 1 76 ? 24.661 10.250 -15.541 1.00 21.97 76 THR A CA 1
ATOM 558 C C . THR A 1 76 ? 24.851 11.716 -15.152 1.00 24.51 76 THR A C 1
ATOM 559 O O . THR A 1 76 ? 24.323 12.198 -14.138 1.00 25.50 76 THR A O 1
ATOM 563 N N . ASP A 1 77 ? 25.679 12.394 -15.953 1.00 27.80 77 ASP A N 1
ATOM 564 C CA . ASP A 1 77 ? 26.160 13.786 -15.754 1.00 30.13 77 ASP A CA 1
ATOM 565 C C . ASP A 1 77 ? 25.192 14.976 -15.837 1.00 29.96 77 ASP A C 1
ATOM 566 O O . ASP A 1 77 ? 25.218 15.726 -16.838 1.00 32.03 77 ASP A O 1
ATOM 571 N N . VAL A 1 78 ? 24.419 15.234 -14.784 1.00 28.46 78 VAL A N 1
ATOM 572 C CA . VAL A 1 78 ? 23.490 16.377 -14.809 1.00 25.76 78 VAL A CA 1
ATOM 573 C C . VAL A 1 78 ? 24.122 17.718 -14.568 1.00 26.30 78 VAL A C 1
ATOM 574 O O . VAL A 1 78 ? 25.146 17.823 -13.891 1.00 27.89 78 VAL A O 1
ATOM 578 N N . GLY A 1 79 ? 23.497 18.752 -15.138 1.00 25.34 79 GLY A N 1
ATOM 579 C CA . GLY A 1 79 ? 24.000 20.095 -14.915 1.00 24.77 79 GLY A CA 1
ATOM 580 C C . GLY A 1 79 ? 23.515 20.685 -13.597 1.00 23.86 79 GLY A C 1
ATOM 581 O O . GLY A 1 79 ? 24.185 21.535 -13.000 1.00 25.13 79 GLY A O 1
ATOM 582 N N . MET A 1 80 ? 22.326 20.298 -13.140 1.00 21.39 80 MET A N 1
ATOM 583 C CA . MET A 1 80 ? 21.783 20.807 -11.887 1.00 20.22 80 MET A CA 1
ATOM 584 C C . MET A 1 80 ? 21.281 19.599 -11.125 1.00 18.73 80 MET A C 1
ATOM 585 O O . MET A 1 80 ? 20.656 18.707 -11.718 1.00 17.76 80 MET A O 1
ATOM 590 N N . ALA A 1 81 ? 21.549 19.581 -9.815 1.00 16.97 81 ALA A N 1
ATOM 591 C CA . ALA A 1 81 ? 21.163 18.447 -8.997 1.00 14.24 81 ALA A CA 1
ATOM 592 C C . ALA A 1 81 ? 19.705 18.071 -9.076 1.00 14.86 81 ALA A C 1
ATOM 593 O O . ALA A 1 81 ? 19.346 16.910 -9.000 1.00 13.95 81 ALA A O 1
ATOM 595 N N . TRP A 1 82 ? 18.827 19.083 -9.208 1.00 14.13 82 TRP A N 1
ATOM 596 C CA . TRP A 1 82 ? 17.407 18.767 -9.255 1.00 14.03 82 TRP A CA 1
ATOM 597 C C . TRP A 1 82 ? 17.025 17.905 -10.459 1.00 13.45 82 TRP A C 1
ATOM 598 O O . TRP A 1 82 ? 16.009 17.212 -10.400 1.00 14.86 82 TRP A O 1
ATOM 609 N N . GLU A 1 83 ? 17.858 17.923 -11.510 1.00 13.44 83 GLU A N 1
ATOM 610 C CA . GLU A 1 83 ? 17.602 17.115 -12.716 1.00 13.17 83 GLU A CA 1
ATOM 611 C C . GLU A 1 83 ? 17.721 15.609 -12.434 1.00 13.18 83 GLU A C 1
ATOM 612 O O . GLU A 1 83 ? 17.162 14.776 -13.191 1.00 13.42 83 GLU A O 1
ATOM 618 N N . ILE A 1 84 ? 18.390 15.243 -11.318 1.00 13.31 84 ILE A N 1
ATOM 619 C CA . ILE A 1 84 ? 18.492 13.826 -11.011 1.00 11.86 84 ILE A CA 1
ATOM 620 C C . ILE A 1 84 ? 17.123 13.162 -10.831 1.00 11.74 84 ILE A C 1
ATOM 621 O O . ILE A 1 84 ? 16.969 11.977 -11.138 1.00 11.84 84 ILE A O 1
ATOM 626 N N . PHE A 1 85 ? 16.143 13.961 -10.359 1.00 12.78 85 PHE A N 1
ATOM 627 C CA . PHE A 1 85 ? 14.828 13.405 -10.109 1.00 12.82 85 PHE A CA 1
ATOM 628 C C . PHE A 1 85 ? 14.122 12.925 -11.403 1.00 13.02 85 PHE A C 1
ATOM 629 O O . PHE A 1 85 ? 13.169 12.156 -11.314 1.00 13.34 85 PHE A O 1
ATOM 637 N N . SER A 1 86 ? 14.660 13.348 -12.551 1.00 13.20 86 SER A N 1
ATOM 638 C CA . SER A 1 86 ? 14.094 12.963 -13.856 1.00 12.74 86 SER A CA 1
ATOM 639 C C . SER A 1 86 ? 14.867 11.846 -14.517 1.00 11.96 86 SER A C 1
ATOM 640 O O . SER A 1 86 ? 14.509 11.398 -15.610 1.00 13.14 86 SER A O 1
ATOM 643 N N . LEU A 1 87 ? 15.957 11.353 -13.868 1.00 10.83 87 LEU A N 1
ATOM 644 C CA . LEU A 1 87 ? 16.685 10.205 -14.418 1.00 10.51 87 LEU A CA 1
ATOM 645 C C . LEU A 1 87 ? 15.938 8.924 -14.114 1.00 10.86 87 LEU A C 1
ATOM 646 O O . LEU A 1 87 ? 15.216 8.827 -13.121 1.00 12.22 87 LEU A O 1
ATOM 651 N N . ARG A 1 88 ? 16.088 7.945 -15.000 1.00 10.90 88 ARG A N 1
ATOM 652 C CA . ARG A 1 88 ? 15.369 6.684 -14.880 1.00 11.55 88 ARG A CA 1
ATOM 653 C C . ARG A 1 88 ? 16.242 5.432 -14.930 1.00 11.12 88 ARG A C 1
ATOM 654 O O . ARG A 1 88 ? 15.725 4.324 -15.043 1.00 11.67 88 ARG A O 1
ATOM 662 N N . PHE A 1 89 ? 17.546 5.639 -14.827 1.00 12.00 89 PHE A N 1
ATOM 663 C CA . PHE A 1 89 ? 18.459 4.518 -14.824 1.00 11.93 89 PHE A CA 1
ATOM 664 C C . PHE A 1 89 ? 19.714 4.883 -14.065 1.00 13.12 89 PHE A C 1
ATOM 665 O O . PHE A 1 89 ? 20.001 6.043 -13.804 1.00 14.37 89 PHE A O 1
ATOM 679 N N . LEU A 1 90 ? 20.403 3.810 -13.685 1.00 13.27 90 LEU A N 1
ATOM 680 C CA . LEU A 1 90 ? 21.774 3.872 -13.118 1.00 12.17 90 LEU A CA 1
ATOM 681 C C . LEU A 1 90 ? 22.607 2.985 -14.057 1.00 13.13 90 LEU A C 1
ATOM 682 O O . LEU A 1 90 ? 22.112 2.087 -14.741 1.00 15.86 90 LEU A O 1
ATOM 687 N N . ARG A 1 91 ? 23.909 3.274 -14.117 1.00 13.86 91 ARG A N 1
ATOM 688 C CA . ARG A 1 91 ? 24.805 2.478 -14.932 1.00 14.10 91 ARG A CA 1
ATOM 689 C C . ARG A 1 91 ? 25.767 1.717 -14.028 1.00 13.85 91 ARG A C 1
ATOM 690 O O . ARG A 1 91 ? 26.398 2.314 -13.137 1.00 14.17 91 ARG A O 1
ATOM 698 N N . GLU A 1 92 ? 25.836 0.403 -14.238 1.00 13.92 92 GLU A N 1
ATOM 699 C CA . GLU A 1 92 ? 26.828 -0.451 -13.519 1.00 15.45 92 GLU A CA 1
ATOM 700 C C . GLU A 1 92 ? 28.190 -0.173 -14.200 1.00 15.70 92 GLU A C 1
ATOM 701 O O . GLU A 1 92 ? 28.366 -0.420 -15.382 1.00 16.26 92 GLU A O 1
ATOM 707 N N . VAL A 1 93 ? 29.140 0.328 -13.441 1.00 15.96 93 VAL A N 1
ATOM 708 C CA . VAL A 1 93 ? 30.414 0.697 -14.041 1.00 17.08 93 VAL A CA 1
ATOM 709 C C . VAL A 1 93 ? 31.254 -0.485 -14.530 1.00 16.95 93 VAL A C 1
ATOM 710 O O . VAL A 1 93 ? 32.002 -0.356 -15.506 1.00 19.32 93 VAL A O 1
ATOM 714 N N . VAL A 1 94 ? 31.130 -1.642 -13.903 1.00 17.10 94 VAL A N 1
ATOM 715 C CA . VAL A 1 94 ? 31.974 -2.743 -14.336 1.00 18.60 94 VAL A CA 1
ATOM 716 C C . VAL A 1 94 ? 31.657 -3.264 -15.741 1.00 19.35 94 VAL A C 1
ATOM 717 O O . VAL A 1 94 ? 32.543 -3.743 -16.437 1.00 20.85 94 VAL A O 1
ATOM 721 N N . ASN A 1 95 ? 30.418 -3.132 -16.193 1.00 16.91 95 ASN A N 1
ATOM 722 C CA . ASN A 1 95 ? 30.042 -3.705 -17.469 1.00 16.63 95 ASN A CA 1
ATOM 723 C C . ASN A 1 95 ? 29.122 -2.858 -18.320 1.00 15.74 95 ASN A C 1
ATOM 724 O O . ASN A 1 95 ? 28.647 -3.327 -19.345 1.00 17.83 95 ASN A O 1
ATOM 729 N N . ASP A 1 96 ? 28.894 -1.634 -17.846 1.00 16.57 96 ASP A N 1
ATOM 730 C CA . ASP A 1 96 ? 28.012 -0.686 -18.516 1.00 17.10 96 ASP A CA 1
ATOM 731 C C . ASP A 1 96 ? 26.551 -1.125 -18.637 1.00 17.57 96 ASP A C 1
ATOM 732 O O . ASP A 1 96 ? 25.792 -0.594 -19.445 1.00 18.75 96 ASP A O 1
ATOM 737 N N . ASN A 1 97 ? 26.134 -2.098 -17.856 1.00 17.83 97 ASN A N 1
ATOM 738 C CA . ASN A 1 97 ? 24.723 -2.486 -17.887 1.00 18.68 97 ASN A CA 1
ATOM 739 C C . ASN A 1 97 ? 23.884 -1.396 -17.231 1.00 18.02 97 ASN A C 1
ATOM 740 O O . ASN A 1 97 ? 24.326 -0.654 -16.365 1.00 17.50 97 ASN A O 1
ATOM 745 N N . ILE A 1 98 ? 22.637 -1.294 -17.676 1.00 16.13 98 ILE A N 1
ATOM 746 C CA . ILE A 1 98 ? 21.719 -0.257 -17.224 1.00 18.00 98 ILE A CA 1
ATOM 747 C C . ILE A 1 98 ? 20.686 -0.868 -16.294 1.00 17.02 98 ILE A C 1
ATOM 748 O O . ILE A 1 98 ? 20.089 -1.894 -16.632 1.00 19.36 98 ILE A O 1
ATOM 753 N N . LEU A 1 99 ? 20.453 -0.215 -15.161 1.00 14.45 99 LEU A N 1
ATOM 754 C CA . LEU A 1 99 ? 19.513 -0.674 -14.126 1.00 14.34 99 LEU A CA 1
ATOM 755 C C . LEU A 1 99 ? 18.414 0.389 -13.990 1.00 13.63 99 LEU A C 1
ATOM 756 O O . LEU A 1 99 ? 18.690 1.562 -14.021 1.00 13.49 99 LEU A O 1
ATOM 761 N N . PRO A 1 100 ? 17.156 -0.003 -13.788 1.00 12.89 100 PRO A N 1
ATOM 762 C CA . PRO A 1 100 ? 16.087 0.990 -13.660 1.00 13.48 100 PRO A CA 1
ATOM 763 C C . PRO A 1 100 ? 16.137 1.741 -12.360 1.00 13.52 100 PRO A C 1
ATOM 764 O O . PRO A 1 100 ? 16.562 1.194 -11.298 1.00 13.11 100 PRO A O 1
ATOM 768 N N . LEU A 1 101 ? 15.701 2.980 -12.409 1.00 11.69 101 LEU A N 1
ATOM 769 C CA . LEU A 1 101 ? 15.667 3.884 -11.258 1.00 11.58 101 LEU A CA 1
ATOM 770 C C . LEU A 1 101 ? 14.353 4.624 -11.269 1.00 12.38 101 LEU A C 1
ATOM 771 O O . LEU A 1 101 ? 13.988 5.241 -12.309 1.00 13.10 101 LEU A O 1
ATOM 776 N N . GLN A 1 102 ? 13.627 4.612 -10.149 1.00 12.10 102 GLN A N 1
ATOM 777 C CA . GLN A 1 102 ? 12.336 5.304 -10.135 1.00 13.03 102 GLN A CA 1
ATOM 778 C C . GLN A 1 102 ? 12.316 6.441 -9.122 1.00 12.13 102 GLN A C 1
ATOM 779 O O . GLN A 1 102 ? 13.053 6.409 -8.120 1.00 13.77 102 GLN A O 1
ATOM 785 N N . ALA A 1 103 ? 11.472 7.461 -9.368 1.00 12.72 103 ALA A N 1
ATOM 786 C CA . ALA A 1 103 ? 11.302 8.619 -8.512 1.00 13.06 103 ALA A CA 1
ATOM 787 C C . ALA A 1 103 ? 10.045 8.479 -7.654 1.00 13.65 103 ALA A C 1
ATOM 788 O O . ALA A 1 103 ? 8.973 8.068 -8.152 1.00 16.05 103 ALA A O 1
ATOM 790 N N . PHE A 1 104 ? 10.173 8.827 -6.381 1.00 12.51 104 PHE A N 1
ATOM 791 C CA . PHE A 1 104 ? 9.013 8.784 -5.446 1.00 14.19 104 PHE A CA 1
ATOM 792 C C . PHE A 1 104 ? 8.926 10.154 -4.834 1.00 15.25 104 PHE A C 1
ATOM 793 O O . PHE A 1 104 ? 9.764 10.551 -4.071 1.00 15.07 104 PHE A O 1
ATOM 801 N N . PRO A 1 105 ? 7.875 10.911 -5.117 1.00 14.84 105 PRO A N 1
ATOM 802 C CA . PRO A 1 105 ? 7.711 12.257 -4.573 1.00 15.00 105 PRO A CA 1
ATOM 803 C C . PRO A 1 105 ? 7.547 12.241 -3.036 1.00 14.59 105 PRO A C 1
ATOM 804 O O . PRO A 1 105 ? 6.993 11.257 -2.474 1.00 16.04 105 PRO A O 1
ATOM 808 N N . ASN A 1 106 ? 7.999 13.319 -2.404 1.00 14.88 106 ASN A N 1
ATOM 809 C CA . ASN A 1 106 ? 7.841 13.433 -0.939 1.00 14.11 106 ASN A CA 1
ATOM 810 C C . ASN A 1 106 ? 6.360 13.256 -0.657 1.00 16.27 106 ASN A C 1
ATOM 811 O O . ASN A 1 106 ? 5.505 13.782 -1.405 1.00 18.44 106 ASN A O 1
ATOM 816 N N . GLY A 1 107 ? 6.095 12.525 0.414 1.00 15.42 107 GLY A N 1
ATOM 817 C CA . GLY A 1 107 ? 4.705 12.198 0.788 1.00 17.14 107 GLY A CA 1
ATOM 818 C C . GLY A 1 107 ? 4.197 10.887 0.205 1.00 18.06 107 GLY A C 1
ATOM 819 O O . GLY A 1 107 ? 3.027 10.513 0.366 1.00 22.58 107 GLY A O 1
ATOM 820 N N . SER A 1 108 ? 5.056 10.132 -0.474 1.00 17.59 108 SER A N 1
ATOM 821 C CA . SER A 1 108 ? 4.710 8.861 -1.091 1.00 17.87 108 SER A CA 1
ATOM 822 C C . SER A 1 108 ? 4.484 7.752 -0.069 1.00 17.71 108 SER A C 1
ATOM 823 O O . SER A 1 108 ? 5.059 7.808 1.029 1.00 18.83 108 SER A O 1
ATOM 826 N N . PRO A 1 109 ? 3.693 6.728 -0.411 1.00 17.00 109 PRO A N 1
ATOM 827 C CA . PRO A 1 109 ? 3.470 5.590 0.488 1.00 18.98 109 PRO A CA 1
ATOM 828 C C . PRO A 1 109 ? 4.708 4.641 0.356 1.00 18.54 109 PRO A C 1
ATOM 829 O O . PRO A 1 109 ? 4.805 3.619 1.037 1.00 20.33 109 PRO A O 1
ATOM 833 N N . ARG A 1 110 ? 5.616 4.941 -0.577 1.00 18.74 110 ARG A N 1
ATOM 834 C CA . ARG A 1 110 ? 6.842 4.123 -0.775 1.00 17.54 110 ARG A CA 1
ATOM 835 C C . ARG A 1 110 ? 7.901 4.754 0.101 1.00 16.70 110 ARG A C 1
ATOM 836 O O . ARG A 1 110 ? 8.399 5.862 -0.158 1.00 17.76 110 ARG A O 1
ATOM 844 N N . ALA A 1 111 ? 8.265 4.058 1.167 1.00 16.66 111 ALA A N 1
ATOM 845 C CA . ALA A 1 111 ? 9.182 4.649 2.115 1.00 17.04 111 ALA A CA 1
ATOM 846 C C . ALA A 1 111 ? 10.583 4.845 1.610 1.00 17.18 111 ALA A C 1
ATOM 847 O O . ALA A 1 111 ? 10.999 4.128 0.720 1.00 17.97 111 ALA A O 1
ATOM 849 N N . PRO A 1 112 ? 11.257 5.856 2.125 1.00 16.00 112 PRO A N 1
ATOM 850 C CA . PRO A 1 112 ? 12.661 6.065 1.744 1.00 16.62 112 PRO A CA 1
ATOM 851 C C . PRO A 1 112 ? 13.422 4.822 2.266 1.00 17.34 112 PRO A C 1
ATOM 852 O O . PRO A 1 112 ? 12.965 4.064 3.169 1.00 18.08 112 PRO A O 1
ATOM 856 N N . VAL A 1 113 ? 14.603 4.569 1.683 1.00 15.05 113 VAL A N 1
ATOM 857 C CA . VAL A 1 113 ? 15.430 3.441 2.129 1.00 16.79 113 VAL A CA 1
ATOM 858 C C . VAL A 1 113 ? 16.885 3.857 2.134 1.00 15.90 113 VAL A C 1
ATOM 859 O O . VAL A 1 113 ? 17.287 4.823 1.448 1.00 15.05 113 VAL A O 1
ATOM 863 N N . ALA A 1 114 ? 17.684 3.147 2.923 1.00 16.71 114 ALA A N 1
ATOM 864 C CA . ALA A 1 114 ? 19.104 3.460 2.994 1.00 18.13 114 ALA A CA 1
ATOM 865 C C . ALA A 1 114 ? 19.710 3.318 1.612 1.00 18.48 114 ALA A C 1
ATOM 866 O O . ALA A 1 114 ? 19.423 2.344 0.871 1.00 19.58 114 ALA A O 1
ATOM 868 N N . GLY A 1 115 ? 20.530 4.280 1.206 1.00 15.27 115 GLY A N 1
ATOM 869 C CA . GLY A 1 115 ? 21.104 4.239 -0.116 1.00 17.21 115 GLY A CA 1
ATOM 870 C C . GLY A 1 115 ? 20.369 5.053 -1.158 1.00 18.88 115 GLY A C 1
ATOM 871 O O . GLY A 1 115 ? 20.833 5.337 -2.261 1.00 18.79 115 GLY A O 1
ATOM 872 N N . ALA A 1 116 ? 19.158 5.477 -0.818 1.00 14.97 116 ALA A N 1
ATOM 873 C CA . ALA A 1 116 ? 18.423 6.228 -1.807 1.00 13.34 116 ALA A CA 1
ATOM 874 C C . ALA A 1 116 ? 18.946 7.623 -1.998 1.00 12.64 116 ALA A C 1
ATOM 875 O O . ALA A 1 116 ? 19.398 8.269 -1.071 1.00 12.68 116 ALA A O 1
ATOM 877 N N . LEU A 1 117 ? 18.805 8.084 -3.240 1.00 13.11 117 LEU A N 1
ATOM 878 C CA . LEU A 1 117 ? 19.132 9.462 -3.543 1.00 11.48 117 LEU A CA 1
ATOM 879 C C . LEU A 1 117 ? 17.950 10.320 -3.048 1.00 13.62 117 LEU A C 1
ATOM 880 O O . LEU A 1 117 ? 16.788 9.978 -3.356 1.00 17.07 117 LEU A O 1
ATOM 885 N N . LEU A 1 118 ? 18.218 11.436 -2.381 1.00 11.64 118 LEU A N 1
ATOM 886 C CA . LEU A 1 118 ? 17.175 12.344 -1.924 1.00 10.43 118 LEU A CA 1
ATOM 887 C C . LEU A 1 118 ? 17.445 13.648 -2.665 1.00 11.64 118 LEU A C 1
ATOM 888 O O . LEU A 1 118 ? 18.513 14.248 -2.579 1.00 12.20 118 LEU A O 1
ATOM 893 N N . ILE A 1 119 ? 16.445 14.096 -3.455 1.00 12.01 119 ILE A N 1
ATOM 894 C CA . ILE A 1 119 ? 16.618 15.278 -4.306 1.00 11.95 119 ILE A CA 1
ATOM 895 C C . ILE A 1 119 ? 15.747 16.473 -3.899 1.00 12.15 119 ILE A C 1
ATOM 896 O O . ILE A 1 119 ? 14.579 16.291 -3.544 1.00 14.19 119 ILE A O 1
ATOM 901 N N . TRP A 1 120 ? 16.368 17.636 -3.920 1.00 12.85 120 TRP A N 1
ATOM 902 C CA . TRP A 1 120 ? 15.690 18.904 -3.720 1.00 13.62 120 TRP A CA 1
ATOM 903 C C . TRP A 1 120 ? 15.564 19.606 -5.077 1.00 13.21 120 TRP A C 1
ATOM 904 O O . TRP A 1 120 ? 16.435 19.586 -5.926 1.00 13.67 120 TRP A O 1
ATOM 915 N N . ASP A 1 121 ? 14.431 20.318 -5.208 1.00 15.35 121 ASP A N 1
ATOM 916 C CA . ASP A 1 121 ? 14.270 21.174 -6.363 1.00 17.12 121 ASP A CA 1
ATOM 917 C C . ASP A 1 121 ? 15.038 22.466 -6.067 1.00 19.69 121 ASP A C 1
ATOM 918 O O . ASP A 1 121 ? 15.559 22.668 -4.977 1.00 17.09 121 ASP A O 1
ATOM 923 N N . LYS A 1 122 ? 15.111 23.331 -7.068 1.00 21.36 122 LYS A N 1
ATOM 924 C CA . LYS A 1 122 ? 15.757 24.621 -6.892 1.00 24.11 122 LYS A CA 1
ATOM 925 C C . LYS A 1 122 ? 14.857 25.381 -5.921 1.00 24.68 122 LYS A C 1
ATOM 926 O O . LYS A 1 122 ? 13.680 25.054 -5.725 1.00 26.16 122 LYS A O 1
ATOM 932 N N . GLY A 1 123 ? 15.447 26.353 -5.232 1.00 24.88 123 GLY A N 1
ATOM 933 C CA . GLY A 1 123 ? 14.697 27.133 -4.269 1.00 25.43 123 GLY A CA 1
ATOM 934 C C . GLY A 1 123 ? 15.302 27.295 -2.879 1.00 26.31 123 GLY A C 1
ATOM 935 O O . GLY A 1 123 ? 15.904 26.368 -2.298 1.00 23.33 123 GLY A O 1
ATOM 936 N N . GLY A 1 124 ? 15.108 28.485 -2.306 1.00 26.21 124 GLY A N 1
ATOM 937 C CA . GLY A 1 124 ? 15.598 28.771 -0.964 1.00 25.10 124 GLY A CA 1
ATOM 938 C C . GLY A 1 124 ? 17.103 28.595 -0.859 1.00 23.76 124 GLY A C 1
ATOM 939 O O . GLY A 1 124 ? 17.876 29.052 -1.679 1.00 24.02 124 GLY A O 1
ATOM 940 N N . GLU A 1 125 ? 17.497 27.877 0.175 1.00 23.46 125 GLU A N 1
ATOM 941 C CA . GLU A 1 125 ? 18.888 27.597 0.448 1.00 23.32 125 GLU A CA 1
ATOM 942 C C . GLU A 1 125 ? 19.598 26.980 -0.767 1.00 22.59 125 GLU A C 1
ATOM 943 O O . GLU A 1 125 ? 20.797 27.168 -0.962 1.00 23.57 125 GLU A O 1
ATOM 949 N N . PHE A 1 126 ? 18.845 26.257 -1.588 1.00 21.96 126 PHE A N 1
ATOM 950 C CA . PHE A 1 126 ? 19.436 25.598 -2.735 1.00 22.14 126 PHE A CA 1
ATOM 951 C C . PHE A 1 126 ? 19.257 26.306 -4.058 1.00 26.14 126 PHE A C 1
ATOM 952 O O . PHE A 1 126 ? 19.398 25.730 -5.138 1.00 26.30 126 PHE A O 1
ATOM 960 N N . LYS A 1 127 ? 18.951 27.589 -3.940 1.00 27.21 127 LYS A N 1
ATOM 961 C CA . LYS A 1 127 ? 18.886 28.503 -5.066 1.00 30.84 127 LYS A CA 1
ATOM 962 C C . LYS A 1 127 ? 18.412 27.919 -6.383 1.00 29.73 127 LYS A C 1
ATOM 963 O O . LYS A 1 127 ? 17.298 27.441 -6.479 1.00 31.57 127 LYS A O 1
ATOM 969 N N . ASP A 1 128 ? 19.264 27.973 -7.398 1.00 30.08 128 ASP A N 1
ATOM 970 C CA . ASP A 1 128 ? 18.899 27.456 -8.715 1.00 30.05 128 ASP A CA 1
ATOM 971 C C . ASP A 1 128 ? 19.462 26.081 -9.060 1.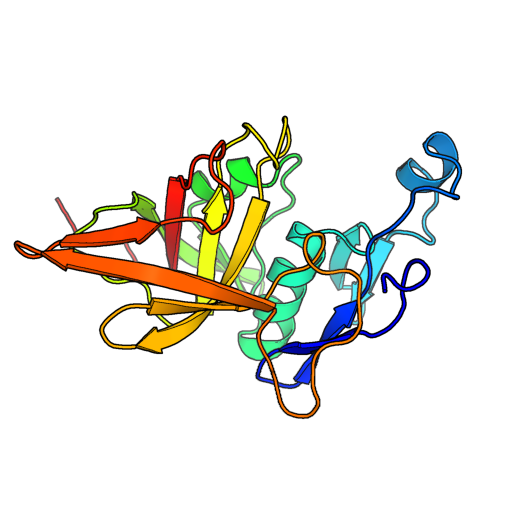00 27.72 128 ASP A C 1
ATOM 972 O O . ASP A 1 128 ? 19.218 25.559 -10.151 1.00 28.04 128 ASP A O 1
ATOM 977 N N . THR A 1 129 ? 20.201 25.484 -8.142 1.00 23.79 129 THR A N 1
ATOM 978 C CA . THR A 1 129 ? 20.838 24.196 -8.433 1.00 21.64 129 THR A CA 1
ATOM 979 C C . THR A 1 129 ? 20.033 23.020 -7.853 1.00 18.67 129 THR A C 1
ATOM 980 O O . THR A 1 129 ? 20.068 21.916 -8.391 1.00 18.19 129 THR A O 1
ATOM 984 N N . GLY A 1 130 ? 19.269 23.274 -6.801 1.00 17.03 130 GLY A N 1
ATOM 985 C CA . GLY A 1 130 ? 18.648 22.147 -6.119 1.00 15.46 130 GLY A CA 1
ATOM 986 C C . GLY A 1 130 ? 19.768 21.473 -5.298 1.00 14.89 130 GLY A C 1
ATOM 987 O O . GLY A 1 130 ? 20.820 22.045 -5.050 1.00 15.88 130 GLY A O 1
ATOM 988 N N 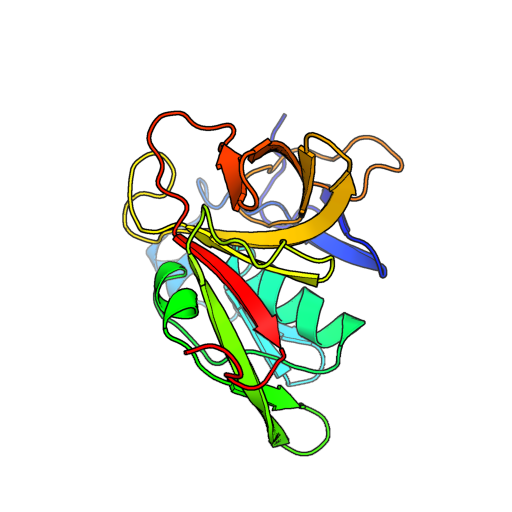. HIS A 1 131 ? 19.538 20.229 -4.913 1.00 13.07 131 HIS A N 1
ATOM 989 C CA . HIS A 1 131 ? 20.535 19.517 -4.046 1.00 13.10 131 HIS A CA 1
ATOM 990 C C . HIS A 1 131 ? 20.270 18.033 -4.108 1.00 12.79 131 HIS A C 1
ATOM 991 O O . HIS A 1 131 ? 19.166 17.594 -4.438 1.00 12.61 131 HIS A O 1
ATOM 998 N N . VAL A 1 132 ? 21.306 17.240 -3.776 1.00 12.03 132 VAL A N 1
ATOM 999 C CA . VAL A 1 132 ? 21.149 15.798 -3.645 1.00 10.52 132 VAL A CA 1
ATOM 1000 C C . VAL A 1 132 ? 21.919 15.346 -2.409 1.00 12.32 132 VAL A C 1
ATOM 1001 O O . VAL A 1 132 ? 23.007 15.885 -2.124 1.00 11.77 132 VAL A O 1
ATOM 1005 N N . ALA A 1 133 ? 21.277 14.419 -1.691 1.00 11.24 133 ALA A N 1
ATOM 1006 C CA . ALA A 1 133 ? 21.947 13.795 -0.524 1.00 11.32 133 ALA A CA 1
ATOM 1007 C C . ALA A 1 133 ? 21.660 12.312 -0.628 1.00 11.39 133 ALA A C 1
ATOM 1008 O O . ALA A 1 133 ? 20.877 11.844 -1.455 1.00 11.94 133 ALA A O 1
ATOM 1010 N N . ILE A 1 134 ? 22.356 11.513 0.179 1.00 10.80 134 ILE A N 1
ATOM 1011 C CA . ILE A 1 134 ? 22.097 10.062 0.241 1.00 10.40 134 ILE A CA 1
ATOM 1012 C C . ILE A 1 134 ? 21.460 9.771 1.574 1.00 10.64 134 ILE A C 1
ATOM 1013 O O . ILE A 1 134 ? 21.930 10.264 2.616 1.00 11.91 134 ILE A O 1
ATOM 1018 N N . ILE A 1 135 ? 20.347 9.016 1.561 1.00 11.12 135 ILE A N 1
ATOM 1019 C CA . ILE A 1 135 ? 19.729 8.611 2.821 1.00 12.31 135 ILE A CA 1
ATOM 1020 C C . ILE A 1 135 ? 20.586 7.483 3.385 1.00 11.72 135 ILE A C 1
ATOM 1021 O O . ILE A 1 135 ? 20.829 6.497 2.704 1.00 13.61 135 ILE A O 1
ATOM 1026 N N . THR A 1 136 ? 20.988 7.606 4.656 1.00 11.39 136 THR A N 1
ATOM 1027 C CA . THR A 1 136 ? 21.835 6.550 5.216 1.00 13.00 136 THR A CA 1
ATOM 1028 C C . THR A 1 136 ? 21.168 5.718 6.297 1.00 13.36 136 THR A C 1
ATOM 1029 O O . THR A 1 136 ? 21.562 4.538 6.445 1.00 17.86 136 THR A O 1
ATOM 1033 N N . GLN A 1 137 ? 20.228 6.268 7.054 1.00 14.63 137 GLN A N 1
ATOM 1034 C CA . GLN A 1 137 ? 19.526 5.484 8.124 1.00 14.31 137 GLN A CA 1
ATOM 1035 C C . GLN A 1 137 ? 18.076 5.864 8.231 1.00 16.65 137 GLN A C 1
ATOM 1036 O O . GLN A 1 137 ? 17.708 7.027 8.044 1.00 15.64 137 GLN A O 1
ATOM 1042 N N . LEU A 1 138 ? 17.248 4.860 8.531 1.00 16.12 138 LEU A N 1
ATOM 1043 C CA . LEU A 1 138 ? 15.793 5.040 8.732 1.00 16.81 138 LEU A CA 1
ATOM 1044 C C . LEU A 1 138 ? 15.433 4.812 10.170 1.00 19.78 138 LEU A C 1
ATOM 1045 O O . LEU A 1 138 ? 15.861 3.830 10.775 1.00 19.30 138 LEU A O 1
ATOM 1050 N N . HIS A 1 139 ? 14.637 5.722 10.718 1.00 19.40 139 HIS A N 1
ATOM 1051 C CA . HIS A 1 139 ? 14.167 5.601 12.107 1.00 21.84 139 HIS A CA 1
ATOM 1052 C C . HIS A 1 139 ? 12.683 5.877 12.059 1.00 23.37 139 HIS A C 1
ATOM 1053 O O . HIS A 1 139 ? 12.190 6.237 11.037 1.00 22.00 139 HIS A O 1
ATOM 1060 N N . GLY A 1 140 ? 12.006 5.730 13.190 1.00 24.30 140 GLY A N 1
ATOM 1061 C CA . GLY A 1 140 ? 10.579 5.922 13.213 1.00 23.70 140 GLY A CA 1
ATOM 1062 C C . GLY A 1 140 ? 10.132 7.324 12.908 1.00 23.88 140 GLY A C 1
ATOM 1063 O O . GLY A 1 140 ? 9.103 7.451 12.289 1.00 24.10 140 GLY A O 1
ATOM 1064 N N . ASN A 1 141 ? 10.910 8.340 13.279 1.00 22.51 141 ASN A N 1
ATOM 1065 C CA . ASN A 1 141 ? 10.514 9.725 13.092 1.00 23.05 141 ASN A CA 1
ATOM 1066 C C . ASN A 1 141 ? 11.544 10.605 12.439 1.00 20.80 141 ASN A C 1
ATOM 1067 O O . ASN A 1 141 ? 11.446 11.813 12.484 1.00 20.56 141 ASN A O 1
ATOM 1072 N N . LYS A 1 142 ? 12.516 9.971 11.796 1.00 20.07 142 LYS A N 1
ATOM 1073 C CA . LYS A 1 142 ? 13.553 10.727 11.112 1.00 19.74 142 LYS A CA 1
ATOM 1074 C C . LYS A 1 142 ? 14.407 9.834 10.236 1.00 17.78 142 LYS A C 1
ATOM 1075 O O . LYS A 1 142 ? 14.429 8.602 10.374 1.00 17.07 142 LYS A O 1
ATOM 1081 N N . VAL A 1 143 ? 15.142 10.525 9.372 1.00 15.66 143 VAL A N 1
ATOM 1082 C CA . VAL A 1 143 ? 16.129 9.811 8.572 1.00 16.22 143 VAL A CA 1
ATOM 1083 C C . VAL A 1 143 ? 17.427 10.552 8.772 1.00 14.92 143 VAL A C 1
ATOM 1084 O O . VAL A 1 143 ? 17.453 11.746 9.112 1.00 17.41 143 VAL A O 1
ATOM 1088 N N . ARG A 1 144 ? 18.543 9.821 8.660 1.00 12.85 144 ARG A N 1
ATOM 1089 C CA . ARG A 1 144 ? 19.847 10.477 8.625 1.00 14.02 144 ARG A CA 1
ATOM 1090 C C . ARG A 1 144 ? 20.298 10.467 7.159 1.00 12.44 144 ARG A C 1
ATOM 1091 O O . ARG A 1 144 ? 19.982 9.533 6.400 1.00 11.89 144 ARG A O 1
ATOM 1099 N N . ILE A 1 145 ? 20.965 11.570 6.799 1.00 11.61 145 ILE A N 1
ATOM 1100 C CA . ILE A 1 145 ? 21.487 11.685 5.410 1.00 11.30 145 ILE A CA 1
ATOM 1101 C C . ILE A 1 145 ? 22.955 12.084 5.401 1.00 11.74 145 ILE A C 1
ATOM 1102 O O . ILE A 1 145 ? 23.455 12.563 6.403 1.00 12.41 145 ILE A O 1
ATOM 1107 N N . ALA A 1 146 ? 23.643 11.836 4.281 1.00 11.04 146 ALA A N 1
ATOM 1108 C CA . ALA A 1 146 ? 25.030 12.306 4.105 1.00 11.65 146 ALA A CA 1
ATOM 1109 C C . ALA A 1 146 ? 25.089 13.089 2.798 1.00 11.71 146 ALA A C 1
ATOM 1110 O O . ALA A 1 146 ? 24.397 12.743 1.832 1.00 11.72 146 ALA A O 1
ATOM 1112 N N . GLU A 1 147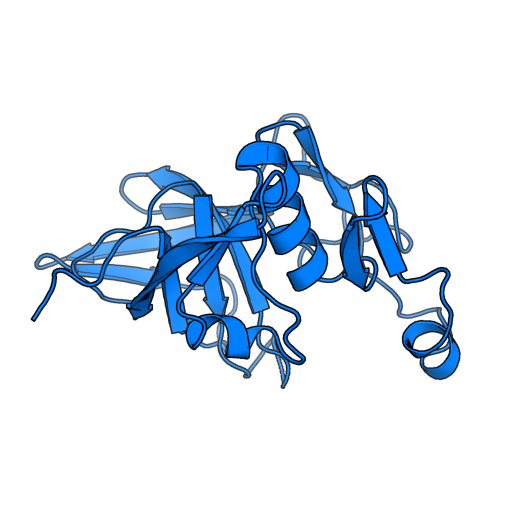 ? 25.908 14.138 2.752 1.00 10.94 147 GLU A N 1
ATOM 1113 C CA . GLU A 1 147 ? 25.936 14.951 1.523 1.00 10.99 147 GLU A CA 1
ATOM 1114 C C . GLU A 1 147 ? 27.156 15.866 1.595 1.00 11.99 147 GLU A C 1
ATOM 1115 O O . GLU A 1 147 ? 27.776 16.013 2.662 1.00 11.80 147 GLU A O 1
ATOM 1121 N N . GLN A 1 148 ? 27.490 16.427 0.444 1.00 10.31 148 GLN A N 1
ATOM 1122 C CA . GLN A 1 148 ? 28.469 17.516 0.388 1.00 11.56 148 GLN A CA 1
ATOM 1123 C C . GLN A 1 148 ? 27.754 18.817 0.109 1.00 12.81 148 GLN A C 1
ATOM 1124 O O . GLN A 1 148 ? 26.573 18.816 -0.323 1.00 15.09 148 GLN A O 1
ATOM 1130 N N . ASN A 1 149 ? 28.427 19.929 0.389 1.00 15.11 149 ASN A N 1
ATOM 1131 C CA . ASN A 1 149 ? 27.930 21.286 0.118 1.00 16.85 149 ASN A CA 1
ATOM 1132 C C . ASN A 1 149 ? 26.930 21.834 1.094 1.00 17.71 149 ASN A C 1
ATOM 1133 O O . ASN A 1 149 ? 26.256 22.821 0.788 1.00 20.09 149 ASN A O 1
ATOM 1138 N N . VAL A 1 150 ? 26.809 21.225 2.260 1.00 17.00 150 VAL A N 1
ATOM 1139 C CA . VAL A 1 150 ? 25.895 21.769 3.284 1.00 20.02 150 VAL A CA 1
ATOM 1140 C C . VAL A 1 150 ? 26.690 22.019 4.559 1.00 21.49 150 VAL A C 1
ATOM 1141 O O . VAL A 1 150 ? 26.738 23.148 5.069 1.00 22.27 150 VAL A O 1
ATOM 1145 N N . ILE A 1 151 ? 27.287 20.967 5.087 1.00 22.73 151 ILE A N 1
ATOM 1146 C CA . ILE A 1 151 ? 28.116 21.056 6.253 1.00 24.99 151 ILE A CA 1
ATOM 1147 C C . ILE A 1 151 ? 29.488 21.151 5.637 1.00 27.43 151 ILE A C 1
ATOM 1148 O O . ILE A 1 151 ? 29.854 20.327 4.803 1.00 27.16 151 ILE A O 1
ATOM 1153 N N . HIS A 1 152 ? 30.242 22.114 6.103 1.00 25.24 152 HIS A N 1
ATOM 1154 C CA . HIS A 1 152 ? 31.635 22.329 5.701 1.00 29.25 152 HIS A CA 1
ATOM 1155 C C . HIS A 1 152 ? 32.595 22.311 6.950 1.00 29.11 152 HIS A C 1
ATOM 1156 O O . HIS A 1 152 ? 33.767 22.662 6.806 1.00 31.03 152 HIS A O 1
ATOM 1163 N N . SER A 1 153 ? 32.100 21.924 8.147 1.00 28.91 153 SER A N 1
ATOM 1164 C CA . SER A 1 153 ? 32.854 21.879 9.421 1.00 26.45 153 SER A CA 1
ATOM 1165 C C . SER A 1 153 ? 33.057 20.370 9.820 1.00 22.76 153 SER A C 1
ATOM 1166 O O . SER A 1 153 ? 32.217 19.573 9.543 1.00 23.63 153 SER A O 1
ATOM 1169 N N . PRO A 1 154 ? 34.157 19.976 10.473 1.00 20.52 154 PRO A N 1
ATOM 1170 C CA . PRO A 1 154 ? 34.280 18.521 10.781 1.00 19.43 154 PRO A CA 1
ATOM 1171 C C . PRO A 1 154 ? 33.179 17.900 11.592 1.00 18.95 154 PRO A C 1
ATOM 1172 O O . PRO A 1 154 ? 32.699 18.482 12.551 1.00 21.24 154 PRO A O 1
ATOM 1176 N N . LEU A 1 155 ? 32.784 16.676 11.231 1.00 16.70 155 LEU A N 1
ATOM 1177 C CA . LEU A 1 155 ? 31.717 16.000 11.962 1.00 18.08 155 LEU A CA 1
ATOM 1178 C C . LEU A 1 155 ? 32.254 15.425 13.272 1.00 18.21 155 LEU A C 1
ATOM 1179 O O . LEU A 1 155 ? 33.472 15.139 13.400 1.00 19.74 155 LEU A O 1
ATOM 1184 N N . PRO A 1 156 ? 31.355 15.265 14.252 1.00 19.28 156 PRO A N 1
ATOM 1185 C CA . PRO A 1 156 ? 31.710 14.687 15.546 1.00 21.04 156 PRO A CA 1
ATOM 1186 C C . PRO A 1 156 ? 32.310 13.309 15.283 1.00 21.94 156 PRO A C 1
ATOM 1187 O O . PRO A 1 156 ? 31.949 12.601 14.309 1.00 20.73 156 PRO A O 1
ATOM 1191 N N . GLN A 1 157 ? 33.214 12.864 16.156 1.00 24.51 157 GLN A N 1
ATOM 1192 C CA . GLN A 1 157 ? 33.800 11.548 15.993 1.00 25.66 157 GLN A CA 1
ATOM 1193 C C . GLN A 1 157 ? 32.726 10.451 15.968 1.00 24.52 157 GLN A C 1
ATOM 1194 O O . GLN A 1 157 ? 31.799 10.468 16.769 1.00 24.34 157 GLN A O 1
ATOM 1200 N N . GLY A 1 158 ? 32.844 9.534 15.005 1.00 24.11 158 GLY A N 1
ATOM 1201 C CA . GLY A 1 158 ? 31.882 8.442 14.915 1.00 22.11 158 GLY A CA 1
ATOM 1202 C C . GLY A 1 158 ? 30.566 8.770 14.225 1.00 21.40 158 GLY A C 1
ATOM 1203 O O . GLY A 1 158 ? 29.718 7.872 14.055 1.00 21.44 158 GLY A O 1
ATOM 1204 N N . GLN A 1 159 ? 30.364 10.034 13.852 1.00 18.75 159 GLN A N 1
ATOM 1205 C CA . GLN A 1 159 ? 29.099 10.428 13.190 1.00 16.65 159 GLN A CA 1
ATOM 1206 C C . GLN A 1 159 ? 29.270 10.307 11.685 1.00 16.74 159 GLN A C 1
ATOM 1207 O O . GLN A 1 159 ? 30.064 11.018 11.095 1.00 17.21 159 GLN A O 1
ATOM 1213 N N . GLN A 1 160 ? 28.476 9.440 11.074 1.00 14.20 160 GLN A N 1
ATOM 1214 C CA . GLN A 1 160 ? 28.649 9.170 9.618 1.00 14.55 160 GLN A CA 1
ATOM 1215 C C . GLN A 1 160 ? 27.477 9.686 8.823 1.00 15.03 160 GLN A C 1
ATOM 1216 O O . GLN A 1 160 ? 26.999 9.065 7.865 1.00 16.77 160 GLN A O 1
ATOM 1222 N N . TRP A 1 161 ? 26.994 10.811 9.278 1.00 12.88 161 TRP A N 1
ATOM 1223 C CA . TRP A 1 161 ? 25.867 11.512 8.611 1.00 13.99 161 TRP A CA 1
ATOM 1224 C C . TRP A 1 161 ? 26.061 12.971 8.830 1.00 13.77 161 TRP A C 1
ATOM 1225 O O . TRP A 1 161 ? 26.732 13.382 9.796 1.00 15.47 161 TRP A O 1
ATOM 1236 N N . THR A 1 162 ? 25.488 13.783 7.927 1.00 13.13 162 THR A N 1
ATOM 1237 C CA . THR A 1 162 ? 25.632 15.238 8.043 1.00 12.95 162 THR A CA 1
ATOM 1238 C C . THR A 1 162 ? 24.417 15.899 8.679 1.00 14.24 162 THR A C 1
ATOM 1239 O O . THR A 1 162 ?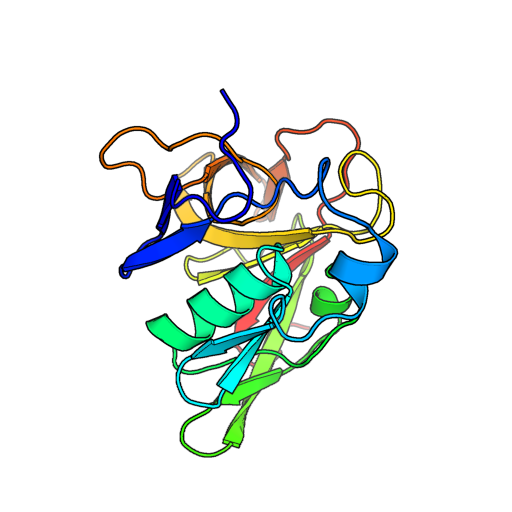 24.569 16.890 9.421 1.00 16.89 162 THR A O 1
ATOM 1243 N N . ARG A 1 163 ? 23.215 15.414 8.362 1.00 13.58 163 ARG A N 1
ATOM 1244 C CA . ARG A 1 163 ? 22.000 16.000 8.963 1.00 14.89 163 ARG A CA 1
ATOM 1245 C C . ARG A 1 163 ? 20.967 14.919 9.224 1.00 14.04 163 ARG A C 1
ATOM 1246 O O . ARG A 1 163 ? 21.011 13.838 8.649 1.00 14.58 163 ARG A O 1
ATOM 1254 N N . GLU A 1 164 ? 20.041 15.215 10.130 1.00 16.34 164 GLU A N 1
ATOM 1255 C CA . GLU A 1 164 ? 18.911 14.337 10.355 1.00 16.83 164 GLU A CA 1
ATOM 1256 C C . GLU A 1 164 ? 17.660 15.158 10.008 1.00 16.98 164 GLU A C 1
ATOM 1257 O O . GLU A 1 164 ? 17.560 16.338 10.343 1.00 19.23 164 GLU A O 1
ATOM 1263 N N . LEU A 1 165 ? 16.753 14.530 9.295 1.00 15.71 165 LEU A N 1
ATOM 1264 C CA . LEU A 1 165 ? 15.515 15.207 8.854 1.00 16.19 165 LEU A CA 1
ATOM 1265 C C . LEU A 1 165 ? 14.362 14.504 9.486 1.00 15.94 165 LEU A C 1
ATOM 1266 O O . LEU A 1 165 ? 14.277 13.290 9.528 1.00 16.37 165 LEU A O 1
ATOM 1271 N N . GLU A 1 166 ? 13.414 15.294 9.990 1.00 16.52 166 GLU A N 1
ATOM 1272 C CA . GLU A 1 166 ? 12.205 14.711 10.542 1.00 17.63 166 GLU A CA 1
ATOM 1273 C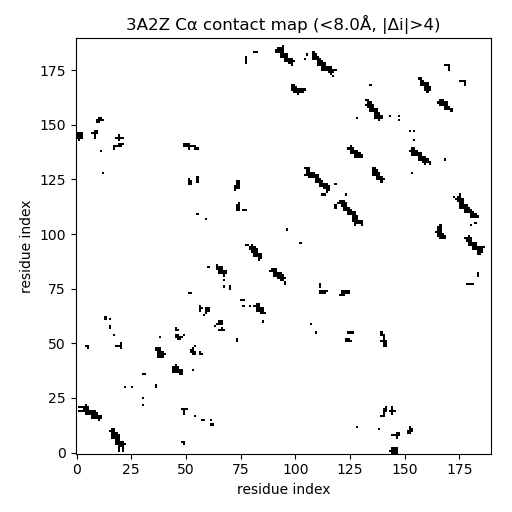 C . GLU A 1 166 ? 11.392 13.969 9.445 1.00 17.31 166 GLU A C 1
ATOM 1274 O O . GLU A 1 166 ? 11.323 14.443 8.291 1.00 17.20 166 GLU A O 1
ATOM 1280 N N . MET A 1 167 ? 10.831 12.833 9.796 1.00 17.38 167 MET A N 1
ATOM 1281 C CA . MET A 1 167 ? 10.007 12.045 8.900 1.00 18.24 167 MET A CA 1
ATOM 1282 C C . MET A 1 167 ? 8.659 11.806 9.604 1.00 19.94 167 MET A C 1
ATOM 1283 O O . MET A 1 167 ? 8.596 11.282 10.718 1.00 20.49 167 MET A O 1
ATOM 1288 N N . VAL A 1 168 ? 7.599 12.234 8.934 1.00 19.45 168 VAL A N 1
ATOM 1289 C CA . VAL A 1 168 ? 6.239 12.037 9.448 1.00 22.31 168 VAL A CA 1
ATOM 1290 C C . VAL A 1 168 ? 5.630 10.859 8.712 1.00 21.35 168 VAL A C 1
ATOM 1291 O O . VAL A 1 168 ? 5.634 10.790 7.465 1.00 22.13 168 VAL A O 1
ATOM 1295 N N . VAL A 1 169 ? 5.115 9.888 9.435 1.00 23.02 169 VAL A N 1
ATOM 1296 C CA . VAL A 1 169 ? 4.514 8.709 8.822 1.00 24.37 169 VAL A CA 1
ATOM 1297 C C . VAL A 1 169 ? 3.044 8.740 9.275 1.00 26.62 169 VAL A C 1
ATOM 1298 O O . VAL A 1 169 ? 2.743 8.595 10.459 1.00 28.82 169 VAL A O 1
ATOM 1302 N N . GLU A 1 170 ? 2.161 8.994 8.329 1.00 27.48 170 GLU A N 1
ATOM 1303 C CA . GLU A 1 170 ? 0.730 9.129 8.629 1.00 29.07 170 GLU A CA 1
ATOM 1304 C C . GLU A 1 170 ? -0.070 8.666 7.439 1.00 27.90 170 GLU A C 1
ATOM 1305 O O . GLU A 1 170 ? 0.272 8.954 6.294 1.00 25.31 170 GLU A O 1
ATOM 1311 N N . ASN A 1 171 ? -1.171 7.992 7.740 1.00 28.51 171 ASN A N 1
ATOM 1312 C CA . ASN A 1 171 ? -2.099 7.514 6.746 1.00 30.75 171 ASN A CA 1
ATOM 1313 C C . ASN A 1 171 ? -1.430 6.851 5.587 1.00 30.04 171 ASN A C 1
ATOM 1314 O O . ASN A 1 171 ? -1.811 7.091 4.437 1.00 30.94 171 ASN A O 1
ATOM 1319 N N . GLY A 1 172 ? -0.430 6.035 5.903 1.00 29.80 172 GLY A N 1
ATOM 1320 C CA . GLY A 1 172 ? 0.240 5.279 4.888 1.00 28.01 172 GLY A CA 1
ATOM 1321 C C . GLY A 1 172 ? 1.252 6.045 4.054 1.00 26.59 172 GLY A C 1
ATOM 1322 O O . GLY A 1 172 ? 1.753 5.440 3.081 1.00 28.69 172 GLY A O 1
ATOM 1323 N N . CYS A 1 173 ? 1.570 7.287 4.419 1.00 23.63 173 CYS A N 1
ATOM 1324 C CA . CYS A 1 173 ? 2.513 8.097 3.640 1.00 22.54 173 CYS A CA 1
ATOM 1325 C C . CYS A 1 173 ? 3.704 8.594 4.455 1.00 22.15 173 CYS A C 1
ATOM 1326 O O . CYS A 1 173 ? 3.621 8.817 5.679 1.00 22.33 173 CYS A O 1
ATOM 1329 N N . TYR A 1 174 ? 4.825 8.816 3.758 1.00 18.40 174 TYR A N 1
ATOM 1330 C CA . TYR A 1 174 ? 6.065 9.256 4.364 1.00 18.01 174 TYR A CA 1
ATOM 1331 C C . TYR A 1 174 ? 6.403 10.636 3.842 1.00 17.69 174 TYR A C 1
ATOM 1332 O O . TYR A 1 174 ? 6.546 10.827 2.622 1.00 18.69 174 TYR A O 1
ATOM 1341 N N . THR A 1 175 ? 6.543 11.605 4.741 1.00 16.78 175 THR A N 1
ATOM 1342 C CA . THR A 1 175 ? 6.874 12.934 4.400 1.00 16.49 175 THR A CA 1
ATOM 1343 C C . THR A 1 175 ? 8.078 13.419 5.174 1.00 19.24 175 THR A C 1
ATOM 1344 O O . THR A 1 175 ? 8.086 13.379 6.413 1.00 19.46 175 THR A O 1
ATOM 1348 N N . LEU A 1 176 ? 9.110 13.800 4.431 1.00 16.58 176 LEU A N 1
ATOM 1349 C CA . LEU A 1 176 ? 10.313 14.372 5.033 1.00 17.15 176 LEU A CA 1
ATOM 1350 C C . LEU A 1 176 ? 10.182 15.900 5.154 1.00 18.68 176 LEU A C 1
ATOM 1351 O O . LEU A 1 176 ? 9.630 16.583 4.244 1.00 19.30 176 LEU A O 1
ATOM 1356 N N . LYS A 1 177 ? 10.699 16.448 6.254 1.00 18.67 177 LYS A N 1
ATOM 1357 C CA . LYS A 1 177 ? 10.735 17.890 6.477 1.00 18.76 177 LYS A CA 1
ATOM 1358 C C . LYS A 1 177 ? 12.200 18.317 6.521 1.00 18.03 177 LYS A C 1
ATOM 1359 O O . LYS A 1 177 ? 12.985 17.711 7.264 1.00 18.37 177 LYS A O 1
ATOM 1365 N N . ASP A 1 178 ? 12.575 19.304 5.722 1.00 17.57 178 ASP A N 1
ATOM 1366 C CA . ASP A 1 178 ? 13.951 19.784 5.676 1.00 17.10 178 ASP A CA 1
ATOM 1367 C C . ASP A 1 178 ? 14.352 20.555 6.923 1.00 19.00 178 ASP A C 1
ATOM 1368 O O . ASP A 1 178 ? 13.510 20.970 7.697 1.00 21.45 178 ASP A O 1
ATOM 1373 N N . THR A 1 179 ? 15.636 20.710 7.135 1.00 19.71 179 THR A N 1
ATOM 1374 C CA . THR A 1 179 ? 16.102 21.467 8.302 1.00 20.78 179 THR A CA 1
ATOM 1375 C C . THR A 1 179 ? 16.053 22.961 7.945 1.00 22.03 179 THR A C 1
ATOM 1376 O O . THR A 1 179 ? 16.020 23.826 8.821 1.00 25.34 179 THR A O 1
ATOM 1380 N N . PHE A 1 180 ? 16.035 23.275 6.649 1.00 21.93 180 PHE A N 1
ATOM 1381 C CA . PHE A 1 180 ? 15.913 24.653 6.132 1.00 22.09 180 PHE A CA 1
ATOM 1382 C C . PHE A 1 180 ? 14.429 24.906 5.923 1.00 23.65 180 PHE A C 1
ATOM 1383 O O . PHE A 1 180 ? 13.670 24.005 5.624 1.00 23.93 180 PHE A O 1
ATOM 1391 N N . ASP A 1 181 ? 14.031 26.162 6.079 1.00 26.22 181 ASP A N 1
ATOM 1392 C CA . ASP A 1 181 ? 12.622 26.533 5.987 1.00 28.05 181 ASP A CA 1
ATOM 1393 C C . ASP A 1 181 ? 12.101 26.949 4.629 1.00 27.31 181 ASP A C 1
ATOM 1394 O O . ASP A 1 181 ? 10.890 26.885 4.392 1.00 29.96 181 ASP A O 1
ATOM 1399 N N . ASP A 1 182 ? 12.994 27.327 3.725 1.00 25.01 182 ASP A N 1
ATOM 1400 C CA . ASP A 1 182 ? 12.613 27.851 2.416 1.00 25.52 182 ASP A CA 1
ATOM 1401 C C . ASP A 1 182 ? 12.924 26.954 1.216 1.00 24.49 182 ASP A C 1
ATOM 1402 O O . ASP A 1 182 ? 12.893 27.373 0.057 1.00 26.01 182 ASP A O 1
ATOM 1407 N N . THR A 1 183 ? 13.198 25.700 1.509 1.00 22.47 183 THR A N 1
ATOM 1408 C CA . THR A 1 183 ? 13.525 24.763 0.430 1.00 21.24 183 THR A CA 1
ATOM 1409 C C . THR A 1 183 ? 12.341 23.882 0.028 1.00 20.24 183 THR A C 1
ATOM 1410 O O . THR A 1 183 ? 11.307 23.810 0.700 1.00 22.00 183 THR A O 1
ATOM 1414 N N . THR A 1 184 ? 12.549 23.128 -1.050 1.00 19.73 184 THR A N 1
ATOM 1415 C CA . THR A 1 184 ? 11.575 22.187 -1.527 1.00 18.99 184 THR A CA 1
ATOM 1416 C C . THR A 1 184 ? 12.207 20.816 -1.830 1.00 16.33 184 THR A C 1
ATOM 1417 O O . THR A 1 184 ? 13.038 20.695 -2.753 1.00 17.35 184 THR A O 1
ATOM 1421 N N . ILE A 1 185 ? 11.815 19.814 -1.049 1.00 15.43 185 ILE A N 1
ATOM 1422 C CA . ILE A 1 185 ? 12.276 18.443 -1.336 1.00 15.81 185 ILE A CA 1
ATOM 1423 C C . ILE A 1 185 ? 11.378 17.862 -2.466 1.00 16.51 185 ILE A C 1
ATOM 1424 O O . ILE A 1 185 ? 10.141 17.875 -2.381 1.00 18.91 185 ILE A O 1
ATOM 1429 N N . LEU A 1 186 ? 11.992 17.366 -3.532 1.00 14.73 186 LEU A N 1
ATOM 1430 C CA . LEU A 1 186 ? 11.220 16.704 -4.592 1.00 15.11 186 LEU A CA 1
ATOM 1431 C C . LEU A 1 186 ? 10.846 15.288 -4.125 1.00 14.65 186 LEU A C 1
ATOM 1432 O O . LEU A 1 186 ? 9.669 14.906 -4.149 1.00 16.02 186 LEU A O 1
ATOM 1437 N N . GLY A 1 187 ? 11.828 14.470 -3.674 1.00 13.58 187 GLY A N 1
ATOM 1438 C CA . GLY A 1 187 ? 11.535 13.113 -3.274 1.00 12.94 187 GLY A CA 1
ATOM 1439 C C . GLY A 1 187 ? 12.785 12.219 -3.336 1.00 12.29 187 GLY A C 1
ATOM 1440 O O . GLY A 1 187 ? 13.889 12.790 -3.441 1.00 13.72 187 GLY A O 1
ATOM 1441 N N . TRP A 1 188 ? 12.614 10.917 -3.272 1.00 11.98 188 TRP A N 1
ATOM 1442 C CA . TRP A 1 188 ? 13.746 9.979 -3.267 1.00 11.23 188 TRP A CA 1
ATOM 1443 C C . TRP A 1 188 ? 13.693 9.044 -4.458 1.00 14.01 188 TRP A C 1
ATOM 1444 O O . TRP A 1 188 ? 12.637 8.803 -5.075 1.00 13.56 188 TRP A O 1
ATOM 1455 N N . MET A 1 189 ? 14.848 8.494 -4.799 1.00 14.30 189 MET A N 1
ATOM 1456 C CA . MET A 1 189 ? 14.966 7.591 -5.926 1.00 12.99 189 MET A CA 1
ATOM 1457 C C . MET A 1 189 ? 15.429 6.248 -5.449 1.00 14.43 189 MET A C 1
ATOM 1458 O O . MET A 1 189 ? 16.353 6.173 -4.601 1.00 15.36 189 MET A O 1
ATOM 1464 N N . ILE A 1 190 ? 14.869 5.198 -6.011 1.00 13.24 190 ILE A N 1
ATOM 1465 C CA . ILE A 1 190 ? 15.190 3.839 -5.590 1.00 12.75 190 ILE A CA 1
ATOM 1466 C C . ILE A 1 190 ? 15.466 3.005 -6.819 1.00 13.98 190 ILE A C 1
ATOM 1467 O O . ILE A 1 190 ? 14.806 3.171 -7.849 1.00 13.99 190 ILE A O 1
ATOM 1472 N N . GLN A 1 191 ? 16.482 2.145 -6.754 1.00 13.39 191 GLN A N 1
ATOM 1473 C CA . GLN A 1 191 ? 16.786 1.289 -7.878 1.00 14.31 191 GLN A CA 1
ATOM 1474 C C . GLN A 1 191 ? 15.752 0.187 -7.912 1.00 14.57 191 GLN A C 1
ATOM 1475 O O . GLN A 1 191 ? 15.822 -0.803 -7.146 1.00 16.94 191 GLN A O 1
ATOM 1481 N N . THR A 1 192 ? 14.762 0.327 -8.822 1.00 14.78 192 THR A N 1
ATOM 1482 C CA . THR A 1 192 ? 13.667 -0.629 -8.938 1.00 17.10 192 THR A CA 1
ATOM 1483 C C . THR A 1 192 ? 12.954 -0.311 -10.244 1.00 17.80 192 THR A C 1
ATOM 1484 O O . THR A 1 192 ? 13.142 0.772 -10.798 1.00 16.97 192 THR A O 1
ATOM 1488 N N . GLU A 1 193 ? 12.189 -1.286 -10.721 1.00 20.22 193 GLU A N 1
ATOM 1489 C CA . GLU A 1 193 ? 11.437 -1.048 -11.958 1.00 22.96 193 GLU A CA 1
ATOM 1490 C C . GLU A 1 193 ? 10.179 -0.357 -11.488 1.00 25.05 193 GLU A C 1
ATOM 1491 O O . GLU A 1 193 ? 9.852 -0.362 -10.291 1.00 25.41 193 GLU A O 1
ATOM 1497 N N . ASP A 1 194 ? 9.477 0.289 -12.414 1.00 27.71 194 ASP A N 1
ATOM 1498 C CA . ASP A 1 194 ? 8.240 0.968 -12.067 1.00 31.50 194 ASP A CA 1
ATOM 1499 C C . ASP A 1 194 ? 7.136 -0.102 -11.939 1.00 33.52 194 ASP A C 1
ATOM 1500 O O . ASP A 1 194 ? 6.652 -0.621 -12.942 1.00 34.55 194 ASP A O 1
ATOM 1505 N N . THR A 1 195 ? 6.766 -0.438 -10.701 1.00 36.62 195 THR A N 1
ATOM 1506 C CA . THR A 1 195 ? 5.735 -1.448 -10.480 1.00 39.90 195 THR A CA 1
ATOM 1507 C C . THR A 1 195 ? 4.613 -0.865 -9.676 1.00 41.89 195 THR A C 1
ATOM 1508 O O . THR A 1 195 ? 4.047 -1.522 -8.805 1.00 42.77 195 THR A O 1
ATOM 1512 N N . GLU A 1 196 ? 4.295 0.391 -9.967 1.00 43.86 196 GLU A N 1
ATOM 1513 C CA . GLU A 1 196 ? 3.194 1.079 -9.308 1.00 45.68 196 GLU A CA 1
ATOM 1514 C C . GLU A 1 196 ? 2.356 1.800 -10.381 1.00 45.92 196 GLU A C 1
ATOM 1515 O O . GLU A 1 196 ? 2.891 2.436 -11.301 1.00 46.03 196 GLU A O 1
ATOM 1521 N N . TYR A 1 197 ? 1.032 1.690 -10.256 1.00 45.49 197 TYR A N 1
ATOM 1522 C CA . TYR A 1 197 ? 0.092 2.305 -11.205 1.00 45.36 197 TYR A CA 1
ATOM 1523 C C . TYR A 1 197 ? 0.338 3.797 -11.501 1.00 45.87 197 TYR A C 1
ATOM 1524 O O . TYR A 1 197 ? 0.286 4.635 -10.562 1.00 45.39 197 TYR A O 1
#

CATH classification: 3.90.1720.10

GO terms:
  GO:0005515 protein binding (F, IPI)
  GO:0005829 cytosol (C, IDA)
  GO:0008884 glutathionylspermidine amidase activity (F, IDA)
  GO:0008885 glutathionylspermidine synthase activity (F, IDA)

Solvent-accessible surface area: 9660 Å² total; per-residue (Å²): 195,96,12,104,50,26,44,79,6,16,98,0,44,65,49,0,12,0,53,0,0,48,88,97,111,58,76,94,118,82,1,115,102,46,67,92,24,129,5,104,39,133,144,34,74,0,2,35,52,33,46,11,23,0,0,0,7,13,10,7,40,86,55,118,30,8,6,1,61,105,25,75,73,4,66,55,0,31,80,25,121,65,8,68,52,36,130,75,88,78,103,53,42,3,22,22,16,81,45,27,12,95,75,28,2,62,61,13,4,3,0,0,0,41,94,24,34,87,16,157,98,78,2,3,0,0,0,0,17,63,68,71,70,99,56,0,46,0,0,0,0,50,30,46,28,28,82,20,84,184,79,39,81,44,7,18,69,0,88,10,35,72,109,149,52,45,54,51,5,103,28,74,57,153,90,25,71,19,44,0,0,2,15,86,30,101,87,111,90,286

Organism: Escherichia coli (strain K12) (NCBI:txid83333)